Protein AF-A0A533R9Y0-F1 (afdb_monomer)

Solvent-accessible surface area (backbone atoms only — not comparable to full-atom values): 14337 Å² total; per-residue (Å²): 141,65,70,66,60,55,52,52,54,49,50,51,48,52,52,52,51,54,53,46,50,54,54,52,51,51,51,52,52,51,50,54,48,50,52,51,53,50,50,50,49,49,52,52,50,52,48,50,55,49,51,53,51,50,54,50,50,50,55,50,51,50,51,50,50,51,52,50,50,54,50,51,50,50,52,53,50,53,52,48,52,52,51,50,53,49,27,53,50,16,51,51,29,41,50,49,25,54,59,63,40,48,52,34,47,55,38,17,50,53,54,45,74,45,66,54,78,59,48,26,51,48,17,47,77,27,70,73,58,16,58,74,50,52,75,73,50,76,76,60,60,69,64,63,37,53,60,42,33,60,72,14,54,90,50,51,56,72,65,38,51,46,28,50,49,39,48,49,50,53,26,49,50,21,48,51,52,52,50,41,30,50,73,21,72,53,64,89,86,76,65,56,69,62,53,52,51,46,43,32,68,69,36,59,92,46,38,64,61,46,70,75,56,41,77,56,50,49,56,78,45,46,64,58,37,51,52,51,30,52,52,43,52,52,47,58,58,52,67,61,56,53,57,59,55,51,50,53,49,50,52,48,54,55,51,54,54,49,56,52,51,55,51,52,52,56,64,72,78,107

Structure (mmCIF, N/CA/C/O backbone):
data_AF-A0A533R9Y0-F1
#
_entry.id   AF-A0A533R9Y0-F1
#
loop_
_atom_site.group_PDB
_atom_site.id
_atom_site.type_symbol
_atom_site.label_atom_id
_atom_site.label_alt_id
_atom_site.label_comp_id
_atom_site.label_asym_id
_atom_site.label_entity_id
_atom_site.label_seq_id
_atom_site.pdbx_PDB_ins_code
_atom_site.Cartn_x
_atom_site.Cartn_y
_atom_site.Cartn_z
_atom_site.occupancy
_atom_site.B_iso_or_equiv
_atom_site.auth_seq_id
_atom_site.auth_comp_id
_atom_site.auth_asym_id
_atom_site.auth_atom_id
_atom_site.pdbx_PDB_model_num
ATOM 1 N N . MET A 1 1 ? 60.965 -19.606 -116.028 1.00 51.62 1 MET A N 1
ATOM 2 C CA . MET A 1 1 ? 61.459 -18.850 -114.855 1.00 51.62 1 MET A CA 1
ATOM 3 C C . MET A 1 1 ? 60.270 -18.450 -113.976 1.00 51.62 1 MET A C 1
ATOM 5 O O . MET A 1 1 ? 59.949 -17.277 -113.908 1.00 51.62 1 MET A O 1
ATOM 9 N N . GLU A 1 2 ? 59.584 -19.405 -113.334 1.00 52.22 2 GLU A N 1
ATOM 10 C CA . GLU A 1 2 ? 58.344 -19.110 -112.573 1.00 52.22 2 GLU A CA 1
ATOM 11 C C . GLU A 1 2 ? 58.441 -19.411 -111.065 1.00 52.22 2 GLU A C 1
ATOM 13 O O . GLU A 1 2 ? 57.645 -18.913 -110.279 1.00 52.22 2 GLU A O 1
ATOM 18 N N . TRP A 1 3 ? 59.472 -20.140 -110.619 1.00 55.03 3 TRP A N 1
ATOM 19 C CA . TRP A 1 3 ? 59.636 -20.509 -109.205 1.00 55.03 3 TRP A CA 1
ATOM 20 C C . TRP A 1 3 ? 60.236 -19.398 -1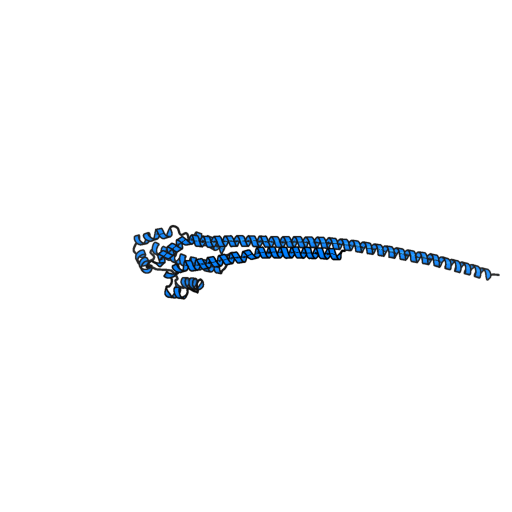08.316 1.00 55.03 3 TRP A C 1
ATOM 22 O O . TRP A 1 3 ? 60.079 -19.420 -107.100 1.00 55.03 3 TRP A O 1
ATOM 32 N N . ILE A 1 4 ? 60.893 -18.393 -108.910 1.00 56.66 4 ILE A N 1
ATOM 33 C CA . ILE A 1 4 ? 61.473 -17.250 -108.175 1.00 56.66 4 ILE A CA 1
ATOM 34 C C . ILE A 1 4 ? 60.377 -16.249 -107.768 1.00 56.66 4 ILE A C 1
ATOM 36 O O . ILE A 1 4 ? 60.462 -15.640 -106.703 1.00 56.66 4 ILE A O 1
ATOM 40 N N . ALA A 1 5 ? 59.311 -16.129 -108.569 1.00 58.31 5 ALA A N 1
ATOM 41 C CA . ALA A 1 5 ? 58.168 -15.273 -108.257 1.00 58.31 5 ALA A CA 1
ATOM 42 C C . ALA A 1 5 ? 57.309 -15.841 -107.111 1.00 58.31 5 ALA A C 1
ATOM 44 O O . ALA A 1 5 ? 56.798 -15.082 -106.291 1.00 58.31 5 ALA A O 1
ATOM 45 N N . SER A 1 6 ? 57.177 -17.167 -106.985 1.00 59.62 6 SER A N 1
ATOM 46 C CA . SER A 1 6 ? 56.418 -17.770 -105.878 1.00 59.62 6 SER A CA 1
ATOM 47 C C . SER A 1 6 ? 57.161 -17.683 -104.539 1.00 59.62 6 SER A C 1
ATOM 49 O O . SER A 1 6 ? 56.533 -17.426 -103.511 1.00 59.62 6 SER A O 1
ATOM 51 N N . LEU A 1 7 ? 58.494 -17.803 -104.541 1.00 61.88 7 LEU A N 1
ATOM 52 C CA . LEU A 1 7 ? 59.335 -17.627 -103.349 1.00 61.88 7 LEU A CA 1
ATOM 53 C C . LEU A 1 7 ? 59.344 -16.178 -102.839 1.00 61.88 7 LEU A C 1
ATOM 55 O O . LEU A 1 7 ? 59.243 -15.963 -101.630 1.00 61.88 7 LEU A O 1
ATOM 59 N N . SER A 1 8 ? 59.394 -15.183 -103.730 1.00 65.56 8 SER A N 1
ATOM 60 C CA . SER A 1 8 ? 59.337 -13.771 -103.325 1.00 65.56 8 SER A CA 1
ATOM 61 C C . SER A 1 8 ? 57.956 -13.377 -102.791 1.00 65.56 8 SER A C 1
ATOM 63 O O . SER A 1 8 ? 57.870 -12.705 -101.764 1.00 65.56 8 SER A O 1
ATOM 65 N N . THR A 1 9 ? 56.876 -13.857 -103.418 1.00 70.94 9 THR A N 1
ATOM 66 C CA . THR A 1 9 ? 55.498 -13.546 -102.997 1.00 70.94 9 THR A CA 1
ATOM 67 C C . THR A 1 9 ? 55.136 -14.233 -101.676 1.00 70.94 9 THR A C 1
ATOM 69 O O . THR A 1 9 ? 54.512 -13.617 -100.814 1.00 70.94 9 THR A O 1
ATOM 72 N N . THR A 1 10 ? 55.597 -15.471 -101.461 1.00 76.81 10 THR A N 1
ATOM 73 C CA . THR A 1 10 ? 55.385 -16.212 -100.201 1.00 76.81 10 THR A CA 1
ATOM 74 C C . THR A 1 10 ? 56.228 -15.640 -99.057 1.00 76.81 10 THR A C 1
ATOM 76 O O . THR A 1 10 ? 55.738 -15.527 -97.934 1.00 76.81 10 THR A O 1
ATOM 79 N N . GLY A 1 11 ? 57.467 -15.210 -99.332 1.00 77.50 11 GLY A N 1
ATOM 80 C CA . GLY A 1 11 ? 58.324 -14.535 -98.352 1.00 77.50 11 GLY A CA 1
ATOM 81 C C . GLY A 1 11 ? 57.775 -13.172 -97.919 1.00 77.50 11 GLY A C 1
ATOM 82 O O . GLY A 1 11 ? 57.740 -12.880 -96.724 1.00 77.50 11 GLY A O 1
ATOM 83 N N . LEU A 1 12 ? 57.263 -12.374 -98.866 1.00 78.31 12 LEU A N 1
ATOM 84 C CA . LEU A 1 12 ? 56.575 -11.108 -98.576 1.00 78.31 12 LEU A CA 1
ATOM 85 C C . LEU A 1 12 ? 55.301 -11.322 -97.757 1.00 78.31 12 LEU A C 1
ATOM 87 O O . LEU A 1 12 ? 55.069 -10.585 -96.801 1.00 78.31 12 LEU A O 1
ATOM 91 N N . PHE A 1 13 ? 54.507 -12.348 -98.072 1.00 80.62 13 PHE A N 1
ATOM 92 C CA . PHE A 1 13 ? 53.318 -12.692 -97.289 1.00 80.62 13 PHE A CA 1
ATOM 93 C C . PHE A 1 13 ? 53.665 -13.160 -95.875 1.00 80.62 13 PHE A C 1
ATOM 95 O O . PHE A 1 13 ? 53.025 -12.730 -94.919 1.00 80.62 13 PHE A O 1
ATOM 102 N N . ALA A 1 14 ? 54.689 -14.001 -95.715 1.00 82.44 14 ALA A N 1
ATOM 103 C CA . ALA A 1 14 ? 55.145 -14.455 -94.404 1.00 82.44 14 ALA A CA 1
ATOM 104 C C . ALA A 1 14 ? 55.685 -13.292 -93.559 1.00 82.44 14 ALA A C 1
ATOM 106 O O . ALA A 1 14 ? 55.374 -13.200 -92.372 1.00 82.44 14 ALA A O 1
ATOM 107 N N . PHE A 1 15 ? 56.427 -12.366 -94.172 1.00 80.94 15 PHE A N 1
ATOM 108 C CA . PHE A 1 15 ? 56.913 -11.153 -93.515 1.00 80.94 15 PHE A CA 1
ATOM 109 C C . PHE A 1 15 ? 55.767 -10.198 -93.142 1.00 80.94 15 PHE A C 1
ATOM 111 O O . PHE A 1 15 ? 55.723 -9.691 -92.021 1.00 80.94 15 PHE A O 1
ATOM 118 N N . ALA A 1 16 ? 54.785 -10.015 -94.030 1.00 82.75 16 ALA A N 1
ATOM 119 C CA . ALA A 1 16 ? 53.584 -9.228 -93.757 1.00 82.75 16 ALA A CA 1
ATOM 120 C C . ALA A 1 16 ? 52.732 -9.842 -92.633 1.00 82.75 16 ALA A C 1
ATOM 122 O O . ALA A 1 16 ? 52.297 -9.126 -91.733 1.00 82.75 16 ALA A O 1
ATOM 123 N N . LEU A 1 17 ? 52.543 -11.165 -92.626 1.00 83.69 17 LEU A N 1
ATOM 124 C CA . LEU A 1 17 ? 51.849 -11.893 -91.557 1.00 83.69 17 LEU A CA 1
ATOM 125 C C . LEU A 1 17 ? 52.615 -11.834 -90.231 1.00 83.69 17 LEU A C 1
ATOM 127 O O . LEU A 1 17 ? 51.999 -11.725 -89.171 1.00 83.69 17 LEU A O 1
ATOM 131 N N . TRP A 1 18 ? 53.946 -11.865 -90.271 1.00 84.38 18 TRP A N 1
ATOM 132 C CA . TRP A 1 18 ? 54.789 -11.719 -89.086 1.00 84.38 18 TRP A CA 1
ATOM 133 C C . TRP A 1 18 ? 54.675 -10.315 -88.471 1.00 84.38 18 TRP A C 1
ATOM 135 O O . TRP A 1 18 ? 54.486 -10.196 -87.258 1.00 84.38 18 TRP A O 1
ATOM 145 N N . LEU A 1 19 ? 54.670 -9.262 -89.296 1.00 81.69 19 LEU A N 1
ATOM 146 C CA . LEU A 1 19 ? 54.407 -7.888 -88.849 1.00 81.69 19 LEU A CA 1
ATOM 147 C C . LEU A 1 19 ? 52.971 -7.716 -88.324 1.00 81.69 19 LEU A C 1
ATOM 149 O O . LEU A 1 19 ? 52.764 -7.148 -87.248 1.00 81.69 19 LEU A O 1
ATOM 153 N N . LEU A 1 20 ? 51.974 -8.265 -89.026 1.00 81.75 20 LEU A N 1
ATOM 154 C CA . LEU A 1 20 ? 50.570 -8.244 -88.601 1.00 81.75 20 LEU A CA 1
ATOM 155 C C . LEU A 1 20 ? 50.356 -8.976 -87.273 1.00 81.75 20 LEU A C 1
ATOM 157 O O . LEU A 1 20 ? 49.577 -8.508 -86.445 1.00 81.75 20 LEU A O 1
ATOM 161 N N . ARG A 1 21 ? 51.078 -10.075 -87.015 1.00 81.31 21 ARG A N 1
ATOM 162 C CA . ARG A 1 21 ? 51.010 -10.803 -85.738 1.00 81.31 21 ARG A CA 1
ATOM 163 C C . ARG A 1 21 ? 51.380 -9.908 -84.557 1.00 81.31 21 ARG A C 1
ATOM 165 O O . ARG A 1 21 ? 50.722 -9.986 -83.521 1.00 81.31 21 ARG A O 1
ATOM 172 N N . GLY A 1 22 ? 52.394 -9.055 -84.708 1.00 80.88 22 GLY A N 1
ATOM 173 C CA . GLY A 1 22 ? 52.777 -8.083 -83.681 1.00 80.88 22 GLY A CA 1
ATOM 174 C C . GLY A 1 22 ? 51.676 -7.052 -83.425 1.00 80.88 22 GLY A C 1
ATOM 175 O O . GLY A 1 22 ? 51.297 -6.819 -82.276 1.00 80.88 22 GLY A O 1
ATOM 176 N N . VAL A 1 23 ? 51.107 -6.492 -84.494 1.00 79.94 23 VAL A N 1
ATOM 177 C CA . VAL A 1 23 ? 50.060 -5.457 -84.416 1.00 79.94 23 VAL A CA 1
ATOM 178 C C . VAL A 1 23 ? 48.759 -6.006 -83.826 1.00 79.94 23 VAL A C 1
ATOM 180 O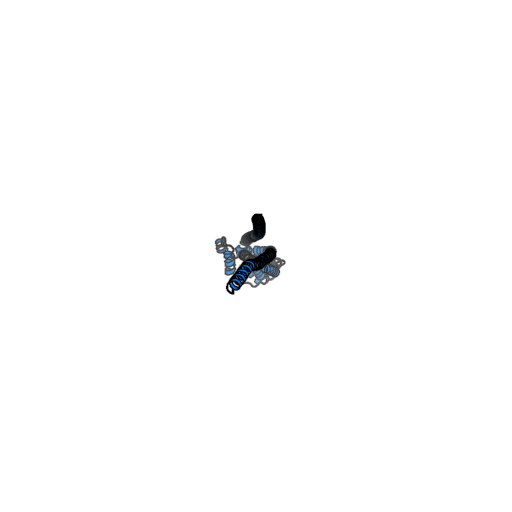 O . VAL A 1 23 ? 48.195 -5.403 -82.911 1.00 79.94 23 VAL A O 1
ATOM 183 N N . ILE A 1 24 ? 48.305 -7.171 -84.297 1.00 81.75 24 ILE A N 1
ATOM 184 C CA . ILE A 1 24 ? 47.074 -7.824 -83.830 1.00 81.75 24 ILE A CA 1
ATOM 185 C C . ILE A 1 24 ? 47.222 -8.245 -82.366 1.00 81.75 24 ILE A C 1
ATOM 187 O O . ILE A 1 24 ? 46.340 -7.951 -81.562 1.00 81.75 24 ILE A O 1
ATOM 191 N N . LYS A 1 25 ? 48.350 -8.864 -81.986 1.00 84.44 25 LYS A N 1
ATOM 192 C CA . LYS A 1 25 ? 48.603 -9.266 -80.594 1.00 84.44 25 LYS A CA 1
ATOM 193 C C . LYS A 1 25 ? 48.613 -8.056 -79.661 1.00 84.44 25 LYS A C 1
ATOM 195 O O . LYS A 1 25 ? 48.008 -8.110 -78.597 1.00 84.44 25 LYS A O 1
ATOM 200 N N . THR A 1 26 ? 49.252 -6.963 -80.069 1.00 83.88 26 THR A N 1
ATOM 201 C CA . THR A 1 26 ? 49.333 -5.744 -79.252 1.00 83.88 26 THR A CA 1
ATOM 202 C C . THR A 1 26 ? 47.963 -5.093 -79.087 1.00 83.88 26 THR A C 1
ATOM 204 O O . THR A 1 26 ? 47.595 -4.729 -77.975 1.00 83.88 26 THR A O 1
ATOM 207 N N . ARG A 1 27 ? 47.159 -5.003 -80.156 1.00 86.12 27 ARG A N 1
ATOM 208 C CA . ARG A 1 27 ? 45.795 -4.463 -80.057 1.00 86.12 27 ARG A CA 1
ATOM 209 C C . ARG A 1 27 ? 44.865 -5.343 -79.229 1.00 86.12 27 ARG A C 1
ATOM 211 O O . ARG A 1 27 ? 44.124 -4.797 -78.424 1.00 86.12 27 ARG A O 1
ATOM 218 N N . LEU A 1 28 ? 44.921 -6.667 -79.386 1.00 87.94 28 LEU A N 1
ATOM 219 C CA . LEU A 1 28 ? 44.078 -7.587 -78.618 1.00 87.94 28 LEU A CA 1
ATOM 220 C C . LEU A 1 28 ? 44.435 -7.556 -77.123 1.00 87.94 28 LEU A C 1
ATOM 222 O O . LEU A 1 28 ? 43.545 -7.462 -76.287 1.00 87.94 28 LEU A O 1
ATOM 226 N N . ILE A 1 29 ? 45.731 -7.561 -76.786 1.00 87.44 29 ILE A N 1
ATOM 227 C CA . ILE A 1 29 ? 46.199 -7.452 -75.395 1.00 87.44 29 ILE A CA 1
ATOM 228 C C . ILE A 1 29 ? 45.793 -6.108 -74.792 1.00 87.44 29 ILE A C 1
ATOM 230 O O . ILE A 1 29 ? 45.302 -6.078 -73.670 1.00 87.44 29 ILE A O 1
ATOM 234 N N . ASN A 1 30 ? 45.969 -5.006 -75.525 1.00 88.06 30 ASN A N 1
ATOM 235 C CA . ASN A 1 30 ? 45.605 -3.682 -75.025 1.00 88.06 30 ASN A CA 1
ATOM 236 C C . ASN A 1 30 ? 44.085 -3.514 -74.883 1.00 88.06 30 ASN A C 1
ATOM 238 O O . ASN A 1 30 ? 43.650 -2.878 -73.930 1.00 88.06 30 ASN A O 1
ATOM 242 N N . ALA A 1 31 ? 43.284 -4.101 -75.778 1.00 87.12 31 ALA A N 1
ATOM 243 C CA . ALA A 1 31 ? 41.825 -4.093 -75.672 1.00 87.12 31 ALA A CA 1
ATOM 244 C C . ALA A 1 31 ? 41.349 -4.863 -74.431 1.00 87.12 31 ALA A C 1
ATOM 246 O O . ALA A 1 31 ? 40.628 -4.308 -73.610 1.00 87.12 31 ALA A O 1
ATOM 247 N N . VAL A 1 32 ? 41.835 -6.094 -74.241 1.00 90.31 32 VAL A N 1
ATOM 248 C CA . VAL A 1 32 ? 41.511 -6.924 -73.069 1.00 90.31 32 VAL A CA 1
ATOM 249 C C . VAL A 1 32 ? 41.999 -6.272 -71.773 1.00 90.31 32 VAL A C 1
ATOM 251 O O . VAL A 1 32 ? 41.288 -6.257 -70.775 1.00 90.31 32 VAL A O 1
ATOM 254 N N . ARG A 1 33 ? 43.202 -5.686 -71.778 1.00 89.81 33 ARG A N 1
ATOM 255 C CA . ARG A 1 33 ? 43.734 -4.954 -70.624 1.00 89.81 33 ARG A CA 1
ATOM 256 C C . ARG A 1 33 ? 42.858 -3.759 -70.260 1.00 89.81 33 ARG A C 1
ATOM 258 O O . ARG A 1 33 ? 42.616 -3.551 -69.080 1.00 89.81 33 ARG A O 1
ATOM 265 N N . HIS A 1 34 ? 42.381 -3.008 -71.249 1.00 91.19 34 HIS A N 1
ATOM 266 C CA . HIS A 1 34 ? 41.498 -1.872 -71.012 1.00 91.19 34 HIS A CA 1
ATOM 267 C C . HIS A 1 34 ? 40.139 -2.305 -70.447 1.00 91.19 34 HIS A C 1
ATOM 269 O O . HIS A 1 34 ? 39.646 -1.665 -69.524 1.00 91.19 34 HIS A O 1
ATOM 275 N N . GLU A 1 35 ? 39.561 -3.403 -70.946 1.00 89.12 35 GLU A N 1
ATOM 276 C CA . GLU A 1 35 ? 38.333 -3.979 -70.376 1.00 89.12 35 GLU A CA 1
ATOM 277 C C . GLU A 1 35 ? 38.541 -4.419 -68.923 1.00 89.12 35 GLU A C 1
ATOM 279 O O . GLU A 1 35 ? 37.778 -4.004 -68.058 1.00 89.12 35 GLU A O 1
ATOM 284 N N . TYR A 1 36 ? 39.625 -5.138 -68.612 1.00 92.81 36 TYR A N 1
ATOM 285 C CA . TYR A 1 36 ? 39.928 -5.512 -67.226 1.00 92.81 36 TYR A CA 1
ATOM 286 C C . TYR A 1 36 ? 40.218 -4.309 -66.322 1.00 92.81 36 TYR A C 1
ATOM 288 O O . TYR A 1 36 ? 39.793 -4.299 -65.171 1.00 92.81 36 TYR A O 1
ATOM 296 N N . GLU A 1 37 ? 40.944 -3.296 -66.802 1.00 93.44 37 GLU A N 1
ATOM 297 C CA . GLU A 1 37 ? 41.190 -2.065 -66.040 1.00 93.44 37 GLU A CA 1
ATOM 298 C C . GLU A 1 37 ? 39.871 -1.345 -65.738 1.00 93.44 37 GLU A C 1
ATOM 300 O O . GLU A 1 37 ? 39.649 -0.935 -64.597 1.00 93.44 37 GLU A O 1
ATOM 305 N N . LYS A 1 38 ? 38.966 -1.282 -66.721 1.00 93.25 38 LYS A N 1
ATOM 306 C CA . LYS A 1 38 ? 37.624 -0.719 -66.566 1.00 93.25 38 LYS A CA 1
ATOM 307 C C . LYS A 1 38 ? 36.773 -1.526 -65.586 1.00 93.25 38 LYS A C 1
ATOM 309 O O . LYS A 1 38 ? 36.146 -0.927 -64.718 1.00 93.25 38 LYS A O 1
ATOM 314 N N . ASP A 1 39 ? 36.780 -2.852 -65.671 1.00 93.06 39 ASP A N 1
ATOM 315 C CA . ASP A 1 39 ? 36.029 -3.722 -64.761 1.00 93.06 39 ASP A CA 1
ATOM 316 C C . ASP A 1 39 ? 36.571 -3.637 -63.328 1.00 93.06 39 ASP A C 1
ATOM 318 O O . ASP A 1 39 ? 35.800 -3.589 -62.371 1.00 93.06 39 ASP A O 1
ATOM 322 N N . ILE A 1 40 ? 37.894 -3.554 -63.151 1.00 94.25 40 ILE A N 1
ATOM 323 C CA . ILE A 1 40 ? 38.524 -3.361 -61.836 1.00 94.25 40 ILE A CA 1
ATOM 324 C C . ILE A 1 40 ? 38.147 -1.999 -61.256 1.00 94.25 40 ILE A C 1
ATOM 326 O O . ILE A 1 40 ? 37.873 -1.898 -60.059 1.00 94.25 40 ILE A O 1
ATOM 330 N N . GLU A 1 41 ? 38.155 -0.946 -62.069 1.00 93.12 41 GLU A N 1
ATOM 331 C CA . GLU A 1 41 ? 37.740 0.384 -61.632 1.00 93.12 41 GLU A CA 1
ATOM 332 C C . GLU A 1 41 ? 36.255 0.395 -61.256 1.00 93.12 41 GLU A C 1
ATOM 334 O O . GLU A 1 41 ? 35.903 0.855 -60.169 1.00 93.12 41 GLU A O 1
ATOM 339 N N . GLN A 1 42 ? 35.398 -0.215 -62.077 1.00 94.38 42 GLN A N 1
ATOM 340 C CA . GLN A 1 42 ? 33.977 -0.377 -61.781 1.00 94.38 42 GLN A CA 1
ATOM 341 C C . GLN A 1 42 ? 33.761 -1.148 -60.477 1.00 94.38 42 GLN A C 1
ATOM 343 O O . GLN A 1 42 ? 33.116 -0.621 -59.576 1.00 94.38 42 GLN A O 1
ATOM 348 N N . LEU A 1 43 ? 34.376 -2.319 -60.304 1.00 93.38 43 LEU A N 1
ATOM 349 C CA . LEU A 1 43 ? 34.271 -3.103 -59.071 1.00 93.38 43 LEU A CA 1
ATOM 350 C C . LEU A 1 43 ? 34.759 -2.323 -57.848 1.00 93.38 43 LEU A C 1
AT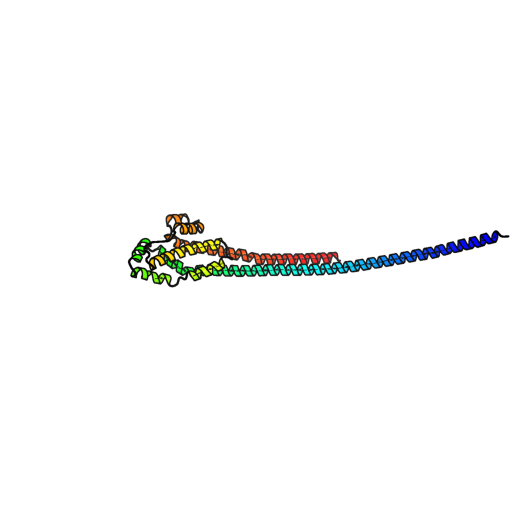OM 352 O O . LEU A 1 43 ? 34.090 -2.338 -56.818 1.00 93.38 43 LEU A O 1
ATOM 356 N N . LYS A 1 44 ? 35.877 -1.594 -57.949 1.00 93.56 44 LYS A N 1
ATOM 357 C CA . LYS A 1 44 ? 36.377 -0.742 -56.856 1.00 93.56 44 LYS A CA 1
ATOM 358 C C . LYS A 1 44 ? 35.395 0.368 -56.501 1.00 93.56 44 LYS A C 1
ATOM 360 O O . LYS A 1 44 ? 35.196 0.640 -55.320 1.00 93.56 44 LYS A O 1
ATOM 365 N N . THR A 1 45 ? 34.797 1.017 -57.499 1.00 94.12 45 THR A N 1
ATOM 366 C CA . THR A 1 45 ? 33.801 2.070 -57.254 1.00 94.12 45 THR A CA 1
ATOM 367 C C . THR A 1 45 ? 32.525 1.500 -56.647 1.00 94.12 45 THR A C 1
ATOM 369 O O . THR A 1 45 ? 32.058 2.033 -55.647 1.00 94.12 45 THR A O 1
ATOM 372 N N . THR A 1 46 ? 32.005 0.380 -57.156 1.00 92.88 46 THR A N 1
ATOM 373 C CA . THR A 1 46 ? 30.834 -0.299 -56.585 1.00 92.88 46 THR A CA 1
ATOM 374 C C . THR A 1 46 ? 31.089 -0.759 -55.157 1.00 92.88 46 THR A C 1
ATOM 376 O O . THR A 1 46 ? 30.230 -0.553 -54.304 1.00 92.88 46 THR A O 1
ATOM 379 N N . LEU A 1 47 ? 32.271 -1.316 -54.876 1.00 94.12 47 LEU A N 1
ATOM 380 C CA . LEU A 1 47 ? 32.647 -1.733 -53.529 1.00 94.12 47 LEU A CA 1
ATOM 381 C C . LEU A 1 47 ? 32.663 -0.532 -52.576 1.00 94.12 47 LEU A C 1
ATOM 383 O O . LEU A 1 47 ? 31.973 -0.569 -51.563 1.00 94.12 47 LEU A O 1
ATOM 387 N N . ARG A 1 48 ? 33.334 0.568 -52.945 1.00 93.31 48 ARG A N 1
ATOM 388 C CA . ARG A 1 48 ? 33.361 1.804 -52.141 1.00 93.31 48 ARG A CA 1
ATOM 389 C C . ARG A 1 48 ? 31.971 2.385 -51.902 1.00 93.31 48 ARG A C 1
ATOM 391 O O . ARG A 1 48 ? 31.642 2.715 -50.771 1.00 93.31 48 ARG A O 1
ATOM 398 N N . MET A 1 49 ? 31.137 2.459 -52.941 1.00 92.94 49 MET A N 1
ATOM 399 C CA . MET A 1 49 ? 29.755 2.921 -52.788 1.00 92.94 49 MET A CA 1
ATOM 400 C C . MET A 1 49 ? 28.967 2.012 -51.842 1.00 92.94 49 MET A C 1
ATOM 402 O O . MET A 1 49 ? 28.227 2.505 -50.998 1.00 92.94 49 MET A O 1
ATOM 406 N N . SER A 1 50 ? 29.128 0.690 -51.955 1.00 90.69 50 SER A N 1
ATOM 407 C CA . SER A 1 50 ? 28.453 -0.247 -51.057 1.00 90.69 50 SER A CA 1
ATOM 408 C C . SER A 1 50 ? 28.945 -0.111 -49.614 1.00 90.69 50 SER A C 1
ATOM 410 O O . SER A 1 50 ? 28.121 -0.088 -48.708 1.00 90.69 50 SER A O 1
ATOM 412 N N . GLU A 1 51 ? 30.251 0.068 -49.392 1.00 91.81 51 GLU A N 1
ATOM 413 C CA . GLU A 1 51 ? 30.832 0.307 -48.066 1.00 91.81 51 GLU A CA 1
ATOM 414 C C . GLU A 1 51 ? 30.303 1.603 -47.440 1.00 91.81 51 GLU A C 1
ATOM 416 O O . GLU A 1 51 ? 29.927 1.605 -46.270 1.00 91.81 51 GLU A O 1
ATOM 421 N N . GLU A 1 52 ? 30.218 2.694 -48.203 1.00 92.06 52 GLU A N 1
ATOM 422 C CA . GLU A 1 52 ? 29.661 3.966 -47.724 1.00 92.06 52 GLU A CA 1
ATOM 423 C C . GLU A 1 52 ? 28.169 3.849 -47.381 1.00 92.06 52 GLU A C 1
ATOM 425 O O . GLU A 1 52 ? 27.725 4.349 -46.342 1.00 92.06 52 GLU A O 1
ATOM 430 N N . VAL A 1 53 ? 27.393 3.137 -48.203 1.00 93.25 53 VAL A N 1
ATOM 431 C CA . VAL A 1 53 ? 25.974 2.862 -47.931 1.00 93.25 53 VAL A CA 1
ATOM 432 C C . VAL A 1 53 ? 25.813 1.997 -46.679 1.00 93.25 53 VAL A C 1
ATOM 434 O O . VAL A 1 53 ? 25.011 2.330 -45.813 1.00 93.25 53 VAL A O 1
ATOM 437 N N . PHE A 1 54 ? 26.607 0.938 -46.516 1.00 90.62 54 PHE A N 1
ATOM 438 C CA . PHE A 1 54 ? 26.553 0.112 -45.307 1.00 90.62 54 PHE A CA 1
ATOM 439 C C . PHE A 1 54 ? 26.988 0.885 -44.058 1.00 90.62 54 PHE A C 1
ATOM 441 O O . PHE A 1 54 ? 26.338 0.772 -43.022 1.00 90.62 54 PHE A O 1
ATOM 448 N N . LYS A 1 55 ? 28.038 1.716 -44.138 1.00 92.25 55 LYS A N 1
ATOM 449 C CA . LYS A 1 55 ? 28.467 2.570 -43.017 1.00 92.25 55 LYS A CA 1
ATOM 450 C C . LYS A 1 55 ? 27.390 3.580 -42.618 1.00 92.25 55 LYS A C 1
ATOM 452 O O . LYS A 1 55 ? 27.223 3.859 -41.433 1.00 92.25 55 LYS A O 1
ATOM 457 N N . THR A 1 56 ? 26.681 4.158 -43.586 1.00 92.69 56 THR A N 1
ATOM 458 C CA . THR A 1 56 ? 25.604 5.118 -43.300 1.00 92.69 56 THR A CA 1
ATOM 459 C C . THR A 1 56 ? 24.366 4.437 -42.726 1.00 92.69 56 THR A C 1
ATOM 461 O O . THR A 1 56 ? 23.837 4.938 -41.735 1.00 92.69 56 THR A O 1
ATOM 464 N N . ASP A 1 57 ? 23.969 3.277 -43.258 1.00 89.31 57 ASP A N 1
ATOM 465 C CA . ASP A 1 57 ? 22.875 2.474 -42.697 1.00 89.31 57 ASP A CA 1
ATOM 466 C C . ASP A 1 57 ? 23.199 2.025 -41.264 1.00 89.31 57 ASP A C 1
ATOM 468 O O . ASP A 1 57 ? 22.383 2.233 -40.372 1.00 89.31 57 ASP A O 1
ATOM 472 N N . LEU A 1 58 ? 24.415 1.530 -40.989 1.00 89.75 58 LEU A N 1
ATOM 473 C CA . LEU A 1 58 ? 24.831 1.160 -39.626 1.00 89.75 58 LEU A CA 1
ATOM 474 C C . LEU A 1 58 ? 24.715 2.335 -38.649 1.00 89.75 58 LEU A C 1
ATOM 476 O O . LEU A 1 58 ? 24.075 2.194 -37.609 1.00 89.75 58 LEU A O 1
ATOM 480 N N . LYS A 1 59 ? 25.219 3.518 -39.023 1.00 89.50 59 LYS A N 1
ATOM 481 C CA . LYS A 1 59 ? 25.096 4.734 -38.199 1.00 89.50 59 LYS A CA 1
ATOM 482 C C . LYS A 1 59 ? 23.645 5.152 -37.972 1.00 89.50 59 LYS A C 1
ATOM 484 O O . LYS A 1 59 ? 23.310 5.693 -36.919 1.00 89.50 59 LYS A O 1
ATOM 489 N N . GLU A 1 60 ? 22.772 4.963 -38.957 1.00 90.38 60 GLU A N 1
ATOM 490 C CA . GLU A 1 60 ? 21.348 5.252 -38.798 1.00 90.38 60 GLU A CA 1
ATOM 491 C C . GLU A 1 60 ? 20.671 4.239 -37.866 1.00 90.38 60 GLU A C 1
ATOM 493 O O . GLU A 1 60 ? 19.913 4.636 -36.977 1.00 90.38 60 GLU A O 1
ATOM 498 N N . LYS A 1 61 ? 20.982 2.946 -38.009 1.00 88.31 61 LYS A N 1
ATOM 499 C CA . LYS A 1 61 ? 20.486 1.885 -37.121 1.00 88.31 61 LYS A CA 1
ATOM 500 C C . LYS A 1 61 ? 20.964 2.072 -35.686 1.00 88.31 61 LYS A C 1
ATOM 502 O O . LYS A 1 61 ? 20.153 1.931 -34.775 1.00 88.31 61 LYS A O 1
ATOM 507 N N . GLU A 1 62 ? 22.222 2.444 -35.472 1.00 81.88 62 GLU A N 1
ATOM 508 C CA . GLU A 1 62 ? 22.768 2.780 -34.151 1.00 81.88 62 GLU A CA 1
ATOM 509 C C . GLU A 1 62 ? 21.990 3.920 -33.497 1.00 81.88 62 GLU A C 1
ATOM 511 O O . GLU A 1 62 ? 21.493 3.760 -32.383 1.00 81.88 62 GLU A O 1
ATOM 516 N N . LYS A 1 63 ? 21.763 5.022 -34.222 1.00 88.12 63 LYS A N 1
ATOM 517 C CA . LYS A 1 63 ? 20.943 6.141 -33.730 1.00 88.12 63 LYS A CA 1
ATOM 518 C C . LYS A 1 63 ? 19.514 5.719 -33.397 1.00 88.12 63 LYS A C 1
ATOM 520 O O . LYS A 1 63 ? 18.945 6.180 -32.410 1.00 88.12 63 LYS A O 1
ATOM 525 N N . GLN A 1 64 ? 18.910 4.848 -34.208 1.00 84.56 64 GLN A N 1
ATOM 526 C CA . GLN A 1 64 ? 17.574 4.310 -33.928 1.00 84.56 64 GLN A CA 1
ATOM 527 C C . GLN A 1 64 ? 17.572 3.440 -32.663 1.00 84.56 64 GLN A C 1
ATOM 529 O O . GLN A 1 64 ? 16.660 3.563 -31.845 1.00 84.56 64 GLN A O 1
ATOM 534 N N . ILE A 1 65 ? 18.588 2.595 -32.471 1.00 83.19 65 ILE A N 1
ATOM 535 C CA . ILE A 1 65 ? 18.753 1.767 -31.268 1.00 83.19 65 ILE A CA 1
ATOM 536 C C . ILE A 1 65 ? 18.941 2.649 -30.028 1.00 83.19 65 ILE A C 1
ATOM 538 O O . ILE A 1 65 ? 18.298 2.405 -29.006 1.00 83.19 65 ILE A O 1
ATOM 542 N N . GLU A 1 66 ? 19.758 3.696 -30.118 1.00 81.81 66 GLU A N 1
ATOM 543 C CA . GLU A 1 66 ? 19.989 4.655 -29.035 1.00 81.81 66 GLU A CA 1
ATOM 544 C C . GLU A 1 66 ? 18.700 5.412 -28.667 1.00 81.81 66 GLU A C 1
ATOM 546 O O . GLU A 1 66 ? 18.320 5.491 -27.492 1.00 81.81 66 GLU A O 1
ATOM 551 N N . ALA A 1 67 ? 17.954 5.891 -29.667 1.00 83.56 67 ALA A N 1
ATOM 552 C CA . ALA A 1 67 ? 16.662 6.550 -29.470 1.00 83.56 67 ALA A CA 1
ATOM 553 C C . ALA A 1 67 ? 15.617 5.608 -28.843 1.00 83.56 67 ALA A C 1
ATOM 555 O O . ALA A 1 67 ? 14.883 5.999 -27.932 1.00 83.56 67 ALA A O 1
ATOM 556 N N . LEU A 1 68 ? 15.561 4.347 -29.280 1.00 79.81 68 LEU A N 1
ATOM 557 C CA . LEU A 1 68 ? 14.667 3.342 -28.698 1.00 79.81 68 LEU A CA 1
ATOM 558 C C . LEU A 1 68 ? 15.048 3.010 -27.257 1.00 79.81 68 LEU A C 1
ATOM 560 O O . LEU A 1 68 ? 14.172 2.912 -26.399 1.00 79.81 68 LEU A O 1
ATOM 564 N N . ARG A 1 69 ? 16.341 2.857 -26.969 1.00 77.56 69 ARG A N 1
ATOM 565 C CA . ARG A 1 69 ? 16.844 2.535 -25.630 1.00 77.56 69 ARG A CA 1
ATOM 566 C C . ARG A 1 69 ? 16.605 3.677 -24.650 1.00 77.56 69 ARG A C 1
ATOM 568 O O . ARG A 1 69 ? 16.103 3.433 -23.554 1.00 77.56 69 ARG A O 1
ATOM 575 N N . SER A 1 70 ? 16.908 4.910 -25.047 1.00 81.06 70 SER A N 1
ATOM 576 C CA . SER A 1 70 ? 16.639 6.105 -24.239 1.00 81.06 70 SER A CA 1
ATOM 577 C C . SER A 1 70 ? 15.137 6.316 -24.023 1.00 81.06 70 SER A C 1
ATOM 579 O O . SER A 1 70 ? 14.706 6.544 -22.890 1.00 81.06 70 SER A O 1
ATOM 581 N N . GLY A 1 71 ? 14.320 6.134 -25.065 1.00 83.88 71 GLY A N 1
ATOM 582 C CA . GLY A 1 71 ? 12.860 6.179 -24.974 1.00 83.88 71 GLY A CA 1
ATOM 583 C C . GLY A 1 71 ? 12.284 5.103 -24.047 1.00 83.88 71 GLY A C 1
ATOM 584 O O . GLY A 1 71 ? 11.463 5.407 -23.181 1.00 83.88 71 GLY A O 1
ATOM 585 N N . ALA A 1 72 ? 12.748 3.857 -24.167 1.00 79.31 72 ALA A N 1
ATOM 586 C CA . ALA A 1 72 ? 12.327 2.748 -23.312 1.00 79.31 72 ALA A CA 1
ATOM 587 C C . ALA A 1 72 ? 12.725 2.970 -21.847 1.00 79.31 72 ALA A C 1
ATOM 589 O O . ALA A 1 72 ? 11.901 2.777 -20.951 1.00 79.31 72 ALA A O 1
ATOM 590 N N . LEU A 1 73 ? 13.957 3.423 -21.594 1.00 80.81 73 LEU A N 1
ATOM 591 C CA . LEU A 1 73 ? 14.433 3.759 -20.254 1.00 80.81 73 LEU A CA 1
ATOM 592 C C . LEU A 1 73 ? 13.590 4.880 -19.635 1.00 80.81 73 LEU A C 1
ATOM 594 O O . LEU A 1 73 ? 13.124 4.744 -18.503 1.00 80.81 73 LEU A O 1
ATOM 598 N N . SER A 1 74 ? 13.333 5.947 -20.394 1.00 78.25 74 SER A N 1
ATOM 599 C CA . SER A 1 74 ? 12.483 7.059 -19.963 1.00 78.25 74 SER A CA 1
ATOM 600 C C . SER A 1 74 ? 11.067 6.585 -19.620 1.00 78.25 74 SER A C 1
ATOM 602 O O . SER A 1 74 ? 10.572 6.862 -18.528 1.00 78.25 74 SER A O 1
ATOM 604 N N . ALA A 1 75 ? 10.448 5.770 -20.480 1.00 81.69 75 ALA A N 1
ATOM 605 C CA . ALA A 1 75 ? 9.122 5.207 -20.233 1.00 81.69 75 ALA A CA 1
ATOM 606 C C . ALA A 1 75 ? 9.080 4.323 -18.972 1.00 81.69 75 ALA A C 1
ATOM 608 O O . ALA A 1 75 ? 8.134 4.408 -18.182 1.00 81.69 75 ALA A O 1
ATOM 609 N N . ILE A 1 76 ? 10.112 3.500 -18.744 1.00 80.00 76 ILE A N 1
ATOM 610 C CA . ILE A 1 76 ? 10.248 2.688 -17.526 1.00 80.00 76 ILE A CA 1
ATOM 611 C C . ILE A 1 76 ? 10.349 3.588 -16.290 1.00 80.00 76 ILE A C 1
ATOM 613 O O . ILE A 1 76 ? 9.646 3.335 -15.308 1.00 80.00 76 ILE A O 1
ATOM 617 N N . MET A 1 77 ? 11.166 4.644 -16.337 1.00 78.75 77 MET A N 1
ATOM 618 C CA . MET A 1 77 ? 11.300 5.604 -15.237 1.00 78.75 77 MET A CA 1
ATOM 619 C C . MET A 1 77 ? 9.976 6.314 -14.945 1.00 78.75 77 MET A C 1
ATOM 621 O O . MET A 1 77 ? 9.546 6.349 -13.795 1.00 78.75 77 MET A O 1
ATOM 625 N N . THR A 1 78 ? 9.272 6.813 -15.965 1.00 84.38 78 THR A N 1
ATOM 626 C CA . THR A 1 78 ? 7.964 7.466 -15.792 1.00 84.38 78 THR A CA 1
ATOM 627 C C . THR A 1 78 ? 6.935 6.519 -15.185 1.00 84.38 78 THR A C 1
ATOM 629 O O . THR A 1 78 ? 6.211 6.904 -14.260 1.00 84.38 78 THR A O 1
ATOM 632 N N . ARG A 1 79 ? 6.876 5.266 -15.657 1.00 81.81 79 ARG A N 1
ATOM 633 C CA . ARG A 1 79 ? 5.975 4.254 -15.092 1.00 81.81 79 ARG A CA 1
ATOM 634 C C . ARG A 1 79 ? 6.288 4.005 -13.620 1.00 81.81 79 ARG A C 1
ATOM 636 O O . ARG A 1 79 ? 5.370 3.989 -12.806 1.00 81.81 79 ARG A O 1
ATOM 643 N N . ARG A 1 80 ? 7.566 3.842 -13.271 1.00 80.75 80 ARG A N 1
ATOM 644 C CA . ARG A 1 80 ? 7.995 3.620 -11.882 1.00 80.75 80 ARG A CA 1
ATOM 645 C C . ARG A 1 80 ? 7.703 4.818 -10.989 1.00 80.75 80 ARG A C 1
ATOM 647 O O . ARG A 1 80 ? 7.119 4.625 -9.933 1.00 80.75 80 ARG A O 1
ATOM 654 N N . ASN A 1 81 ? 7.990 6.037 -11.436 1.00 84.38 81 ASN A N 1
ATOM 655 C CA . ASN A 1 81 ? 7.677 7.255 -10.684 1.00 84.38 81 ASN A CA 1
ATOM 656 C C . ASN A 1 81 ? 6.173 7.393 -10.431 1.00 84.38 81 ASN A C 1
ATOM 658 O O . ASN A 1 81 ? 5.757 7.763 -9.338 1.00 84.38 81 ASN A O 1
ATOM 662 N N . THR A 1 82 ? 5.350 7.052 -11.426 1.00 88.38 82 THR A N 1
ATOM 663 C CA . THR A 1 82 ? 3.890 7.069 -11.281 1.00 88.38 82 THR A CA 1
ATOM 664 C C . THR A 1 82 ? 3.426 6.024 -10.268 1.00 88.38 82 THR A C 1
ATOM 666 O O . THR A 1 82 ? 2.591 6.329 -9.421 1.00 88.38 82 THR A O 1
ATOM 669 N N . LEU A 1 83 ? 3.970 4.804 -10.322 1.00 87.75 83 LEU A N 1
ATOM 670 C CA . LEU A 1 83 ? 3.664 3.753 -9.348 1.00 87.75 83 LEU A CA 1
ATOM 671 C C . LEU A 1 83 ? 4.108 4.144 -7.937 1.00 87.75 83 LEU A C 1
ATOM 673 O O . LEU A 1 83 ? 3.318 4.017 -7.008 1.00 87.75 83 LEU A O 1
ATOM 677 N N . TYR A 1 84 ? 5.314 4.690 -7.790 1.00 87.06 84 TYR A N 1
ATOM 678 C CA . TYR A 1 84 ? 5.827 5.176 -6.514 1.00 87.06 84 TYR A CA 1
ATOM 679 C C . TYR A 1 84 ? 4.951 6.296 -5.943 1.00 87.06 84 TYR A C 1
ATOM 681 O O . TYR A 1 84 ? 4.570 6.248 -4.779 1.00 87.06 84 TYR A O 1
ATOM 689 N N . ALA A 1 85 ? 4.531 7.260 -6.769 1.00 90.12 85 ALA A N 1
ATOM 690 C CA . ALA A 1 85 ? 3.605 8.308 -6.343 1.00 90.12 85 ALA A CA 1
ATOM 691 C C . ALA A 1 85 ? 2.251 7.738 -5.880 1.00 90.12 85 ALA A C 1
ATOM 693 O O . ALA A 1 85 ? 1.688 8.201 -4.889 1.00 90.12 85 ALA A O 1
ATOM 694 N N . ARG A 1 86 ? 1.730 6.706 -6.561 1.00 91.94 86 ARG A N 1
ATOM 695 C CA . ARG A 1 86 ? 0.500 6.010 -6.141 1.00 91.94 86 ARG A CA 1
ATOM 696 C C . ARG A 1 86 ? 0.685 5.243 -4.837 1.00 91.94 86 ARG A C 1
ATOM 698 O O . ARG A 1 86 ? -0.216 5.263 -4.007 1.00 91.94 86 ARG A O 1
ATOM 705 N N . GLN A 1 87 ? 1.834 4.608 -4.648 1.00 91.62 87 GLN A N 1
ATOM 706 C CA . GLN A 1 87 ? 2.177 3.913 -3.413 1.00 91.62 87 GLN A CA 1
ATOM 707 C C . GLN A 1 87 ? 2.322 4.880 -2.240 1.00 91.62 87 GLN A C 1
ATOM 709 O O . GLN A 1 87 ? 1.782 4.612 -1.171 1.00 91.62 87 GLN A O 1
ATOM 714 N N . LEU A 1 88 ? 2.975 6.026 -2.442 1.00 91.94 88 LEU A N 1
ATOM 715 C CA . LEU A 1 88 ? 3.083 7.064 -1.421 1.00 91.94 88 LEU A CA 1
ATOM 716 C C . LEU A 1 88 ? 1.697 7.587 -1.021 1.00 91.94 88 LEU A C 1
ATOM 718 O O . LEU A 1 88 ? 1.371 7.605 0.162 1.00 91.94 88 LEU A O 1
ATOM 722 N N . GLN A 1 89 ? 0.842 7.894 -2.002 1.00 94.12 89 GLN A N 1
ATOM 723 C CA . GLN A 1 89 ? -0.541 8.301 -1.740 1.00 94.12 89 GLN A CA 1
ATOM 724 C C . GLN A 1 89 ? -1.334 7.222 -0.989 1.00 94.12 89 GLN A C 1
ATOM 726 O O . GLN A 1 89 ? -2.133 7.538 -0.113 1.00 94.12 89 GLN A O 1
ATOM 731 N N . ALA A 1 90 ? -1.133 5.947 -1.319 1.00 94.56 90 ALA A N 1
ATOM 732 C CA . ALA A 1 90 ? -1.800 4.838 -0.647 1.00 94.56 90 ALA A CA 1
ATOM 733 C C . ALA A 1 90 ? -1.335 4.673 0.807 1.00 94.56 90 ALA A C 1
ATOM 735 O O . ALA A 1 90 ? -2.150 4.406 1.688 1.00 94.56 90 ALA A O 1
ATOM 736 N N . ILE A 1 91 ? -0.043 4.873 1.071 1.00 94.50 91 ILE A N 1
ATOM 737 C CA . ILE A 1 91 ? 0.505 4.912 2.430 1.00 94.50 91 ILE A CA 1
ATOM 738 C C . ILE A 1 91 ? -0.134 6.057 3.224 1.00 94.50 91 ILE A C 1
ATOM 740 O O . ILE A 1 91 ? -0.593 5.836 4.345 1.00 94.50 91 ILE A O 1
ATOM 744 N N . GLU A 1 92 ? -0.210 7.255 2.640 1.00 93.62 92 GLU A N 1
ATOM 745 C CA . GLU A 1 92 ? -0.876 8.408 3.256 1.00 93.62 92 GLU A CA 1
ATOM 746 C C . GLU A 1 92 ? -2.362 8.142 3.513 1.00 93.62 92 GLU A C 1
ATOM 748 O O . GLU A 1 92 ? -2.866 8.475 4.583 1.00 93.62 92 GLU A O 1
ATOM 753 N N . ASP A 1 93 ? -3.059 7.501 2.574 1.00 94.38 93 ASP A N 1
ATOM 754 C CA . ASP A 1 93 ? -4.473 7.153 2.709 1.00 94.38 93 ASP A CA 1
ATOM 755 C C . ASP A 1 93 ? -4.711 6.130 3.832 1.00 94.38 93 ASP A C 1
ATOM 757 O O . ASP A 1 93 ? -5.635 6.308 4.628 1.00 94.38 93 ASP A O 1
ATOM 761 N N . ILE A 1 94 ? -3.877 5.087 3.947 1.00 94.19 94 ILE A N 1
ATOM 762 C CA . ILE A 1 94 ? -3.977 4.114 5.051 1.00 94.19 94 ILE A CA 1
ATOM 763 C C . ILE A 1 94 ? -3.655 4.771 6.384 1.00 94.19 94 ILE A C 1
ATOM 765 O O . ILE A 1 94 ? -4.386 4.572 7.353 1.00 94.19 94 ILE A O 1
ATOM 769 N N . TRP A 1 95 ? -2.584 5.559 6.455 1.00 94.81 95 TRP A N 1
ATOM 770 C CA . TRP A 1 95 ? -2.218 6.220 7.701 1.00 94.81 95 TRP A CA 1
ATOM 771 C C . TRP A 1 95 ? -3.264 7.260 8.115 1.00 94.81 95 TRP A C 1
ATOM 773 O O . TRP A 1 95 ? -3.659 7.320 9.277 1.00 94.81 95 TRP A O 1
ATOM 783 N N . GLY A 1 96 ? -3.796 8.013 7.153 1.00 92.50 96 GLY A N 1
ATOM 784 C CA . GLY A 1 96 ? -4.935 8.904 7.350 1.00 92.50 96 GLY A CA 1
ATOM 785 C C . GLY A 1 96 ? -6.147 8.160 7.908 1.00 92.50 96 GLY A C 1
ATOM 786 O O . GLY A 1 96 ? -6.730 8.608 8.893 1.00 92.50 96 GLY A O 1
ATOM 787 N N . ALA A 1 97 ? -6.463 6.978 7.370 1.00 92.06 97 ALA A N 1
ATOM 788 C CA . ALA A 1 97 ? -7.532 6.132 7.892 1.00 92.06 97 ALA A CA 1
ATOM 789 C C . ALA A 1 97 ? -7.267 5.667 9.340 1.00 92.06 97 ALA A C 1
ATOM 791 O O . ALA A 1 97 ? -8.190 5.680 10.155 1.00 92.06 97 ALA A O 1
ATOM 792 N N . VAL A 1 98 ? -6.024 5.317 9.698 1.00 92.38 98 VAL A N 1
ATOM 793 C CA . VAL A 1 98 ? -5.632 4.998 11.090 1.00 92.38 98 VAL A CA 1
ATOM 794 C C . VAL A 1 98 ? -5.854 6.199 12.013 1.00 92.38 98 VAL A C 1
ATOM 796 O O . VAL A 1 98 ? -6.449 6.055 13.082 1.00 92.38 98 VAL A O 1
ATOM 799 N N . VAL A 1 99 ? -5.451 7.398 11.589 1.00 91.56 99 VAL A N 1
ATOM 800 C CA . VAL A 1 99 ? -5.659 8.632 12.362 1.00 91.56 99 VAL A CA 1
ATOM 801 C C . VAL A 1 99 ? -7.150 8.933 12.528 1.00 91.56 99 VAL A C 1
ATOM 803 O O . VAL A 1 99 ? -7.592 9.238 13.636 1.00 91.56 99 VAL A O 1
ATOM 806 N N . SER A 1 100 ? -7.960 8.790 11.478 1.00 89.81 100 SER A N 1
ATOM 807 C CA . SER A 1 100 ? -9.419 8.953 11.558 1.00 89.81 100 SER A CA 1
ATOM 808 C C . SER A 1 100 ? -10.078 7.925 12.484 1.00 89.81 100 SER A C 1
ATOM 810 O O . SER A 1 100 ? -11.062 8.231 13.160 1.00 89.81 100 SER A O 1
ATOM 812 N N . LEU A 1 101 ? -9.511 6.721 12.585 1.00 90.06 101 LEU A N 1
ATOM 813 C CA . LEU A 1 101 ? -9.951 5.681 13.513 1.00 90.06 101 LEU A CA 1
ATOM 814 C C . LEU A 1 101 ? -9.598 5.969 14.985 1.00 90.06 101 LEU A C 1
ATOM 816 O O . LEU A 1 101 ? -10.114 5.277 15.863 1.00 90.06 101 LEU A O 1
ATOM 820 N N . SER A 1 102 ? -8.807 7.002 15.296 1.00 87.62 102 SER A N 1
ATOM 821 C CA . SER A 1 102 ? -8.454 7.369 16.681 1.00 87.62 102 SER A CA 1
ATOM 822 C C . SER A 1 102 ? -9.673 7.633 17.578 1.00 87.62 102 SER A C 1
ATOM 824 O O . SER A 1 102 ? -9.690 7.219 18.737 1.00 87.62 102 SER A O 1
ATOM 826 N N . TYR A 1 103 ? -10.751 8.219 17.046 1.00 86.56 103 TYR A N 1
ATOM 827 C CA . TYR A 1 103 ? -12.014 8.351 17.785 1.00 86.56 103 TYR A CA 1
ATOM 828 C C . TYR A 1 103 ? -12.620 6.982 18.121 1.00 86.56 103 TYR A C 1
ATOM 830 O O . TYR A 1 103 ? -13.106 6.757 19.230 1.00 86.56 103 TYR A O 1
ATOM 838 N N . GLY A 1 104 ? -12.529 6.036 17.187 1.00 90.00 104 GLY A N 1
ATOM 839 C CA . GLY A 1 104 ? -12.934 4.649 17.394 1.00 90.00 104 GLY A CA 1
ATOM 840 C C . GLY A 1 104 ? -12.066 3.913 18.420 1.00 90.00 104 GLY A C 1
ATOM 841 O O . GLY A 1 104 ? -12.584 3.097 19.182 1.00 90.00 104 GLY A O 1
ATOM 842 N N . LYS A 1 105 ? -10.775 4.248 18.523 1.00 91.31 105 LYS A N 1
ATOM 843 C CA . LYS A 1 105 ? -9.887 3.751 19.587 1.00 91.31 105 LYS A CA 1
ATOM 844 C C . LYS A 1 105 ? -10.389 4.179 20.968 1.00 91.31 105 LYS A C 1
ATOM 846 O O . LYS A 1 105 ? -10.470 3.335 21.856 1.00 91.31 105 LYS A O 1
ATOM 851 N N . SER A 1 106 ? -10.834 5.425 21.134 1.00 90.12 106 SER A N 1
ATOM 852 C CA . SER A 1 106 ? -11.455 5.901 22.385 1.00 90.12 106 SER A CA 1
ATOM 853 C C . SER A 1 106 ? -12.765 5.172 22.717 1.00 90.12 106 SER A C 1
ATOM 855 O O . SER A 1 106 ? -13.018 4.831 23.877 1.00 90.12 106 SER A O 1
ATOM 857 N N . ILE A 1 107 ? -13.585 4.870 21.704 1.00 92.19 107 ILE A N 1
ATOM 858 C CA . ILE A 1 107 ? -14.792 4.044 21.876 1.00 92.19 107 ILE A CA 1
ATOM 859 C C . ILE A 1 107 ? -14.401 2.642 22.353 1.00 92.19 107 I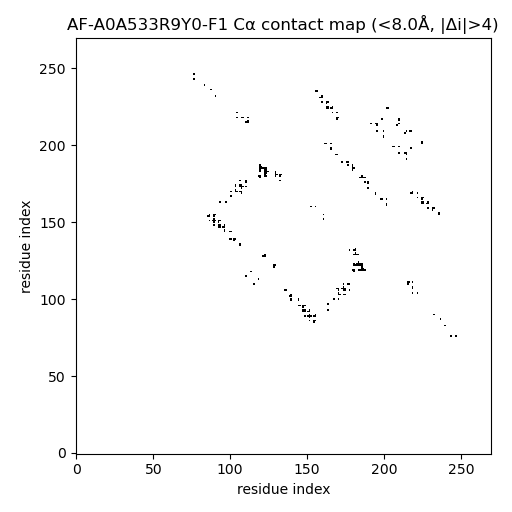LE A C 1
ATOM 861 O O . ILE A 1 107 ? -14.936 2.153 23.348 1.00 92.19 107 ILE A O 1
ATOM 865 N N . SER A 1 108 ? -13.431 2.014 21.688 1.00 92.06 108 SER A N 1
ATOM 866 C CA . SER A 1 108 ? -12.916 0.698 22.065 1.00 92.06 108 SER A CA 1
ATOM 867 C C . SER A 1 108 ? -12.351 0.684 23.489 1.00 92.06 108 SER A C 1
ATOM 869 O O . SER A 1 108 ? -12.595 -0.286 24.203 1.00 92.06 108 SER A O 1
ATOM 871 N N . ALA A 1 109 ? -11.662 1.744 23.922 1.00 92.44 109 ALA A N 1
ATOM 872 C CA . ALA A 1 109 ? -11.143 1.880 25.285 1.00 92.44 109 ALA A CA 1
ATOM 873 C C . ALA A 1 109 ? -12.277 1.872 26.315 1.00 92.44 109 ALA A C 1
ATOM 875 O O . ALA A 1 109 ? -12.249 1.133 27.298 1.00 92.44 109 ALA A O 1
ATOM 876 N N . THR A 1 110 ? -13.319 2.659 26.045 1.00 91.50 110 THR A N 1
ATOM 877 C CA . THR A 1 110 ? -14.508 2.736 26.900 1.00 91.50 110 THR A CA 1
ATOM 878 C C . THR A 1 110 ? -15.195 1.374 27.004 1.00 91.50 110 THR A C 1
ATOM 880 O O . THR A 1 110 ? -15.569 0.950 28.096 1.00 91.50 110 THR A O 1
ATOM 883 N N . MET A 1 111 ? -15.324 0.658 25.883 1.00 92.12 111 MET A N 1
ATOM 884 C CA . MET A 1 111 ? -15.948 -0.670 25.845 1.00 92.12 111 MET A CA 1
ATOM 885 C C . MET A 1 111 ? -15.111 -1.768 26.513 1.00 92.12 111 MET A C 1
ATOM 887 O O . MET A 1 111 ? -15.684 -2.777 26.910 1.00 92.12 111 MET A O 1
ATOM 891 N N . ALA A 1 112 ? -13.794 -1.593 26.642 1.00 90.75 112 ALA A N 1
ATOM 892 C CA . ALA A 1 112 ? -12.924 -2.547 27.333 1.00 90.75 112 ALA A CA 1
ATOM 893 C C . ALA A 1 112 ? -13.052 -2.460 28.865 1.00 90.75 112 ALA A C 1
ATOM 895 O O . ALA A 1 112 ? -12.913 -3.465 29.556 1.00 90.75 112 ALA A O 1
ATOM 896 N N . ILE A 1 113 ? -13.330 -1.265 29.401 1.00 90.12 113 ILE A N 1
ATOM 897 C CA . ILE A 1 113 ? -13.437 -1.020 30.852 1.00 90.12 113 ILE A CA 1
ATOM 898 C C . ILE A 1 113 ? -14.878 -1.220 31.351 1.00 90.12 113 ILE A C 1
ATOM 900 O O . ILE A 1 113 ? -15.116 -1.526 32.522 1.00 90.12 113 ILE A O 1
ATOM 904 N N . LEU A 1 114 ? -15.864 -1.042 30.472 1.00 89.94 114 LEU A N 1
ATOM 905 C CA . LEU A 1 114 ? -17.272 -1.222 30.796 1.00 89.94 114 LEU A CA 1
ATOM 906 C C . LEU A 1 114 ? -17.595 -2.703 31.048 1.00 89.94 114 LEU A C 1
ATOM 908 O O . LEU A 1 114 ? -17.244 -3.569 30.251 1.00 89.94 114 LEU A O 1
ATOM 912 N N . LYS A 1 115 ? -18.363 -2.989 32.107 1.00 91.38 115 LYS A N 1
ATOM 913 C CA . LYS A 1 115 ? -19.013 -4.298 32.306 1.00 91.38 115 LYS A CA 1
ATOM 914 C C . LYS A 1 115 ? -20.140 -4.463 31.288 1.00 91.38 115 LYS A C 1
ATOM 916 O O . LYS A 1 115 ? -21.304 -4.191 31.589 1.00 91.38 115 LYS A O 1
ATOM 921 N N . TYR A 1 116 ? -19.765 -4.810 30.063 1.00 90.00 116 TYR A N 1
ATOM 922 C CA . TYR A 1 116 ? -20.635 -4.745 28.897 1.00 90.00 116 TYR A CA 1
ATOM 923 C C . TYR A 1 116 ? -21.908 -5.579 29.064 1.00 90.00 116 TYR A C 1
ATOM 925 O O . TYR A 1 116 ? -22.991 -5.118 28.719 1.00 90.00 116 TYR A O 1
ATOM 933 N N . GLU A 1 117 ? -21.806 -6.759 29.667 1.00 89.19 117 GLU A N 1
ATOM 934 C CA . GLU A 1 117 ? -22.927 -7.678 29.866 1.00 89.19 117 GLU A CA 1
ATOM 935 C C . GLU A 1 117 ? -24.023 -7.063 30.745 1.00 89.19 117 GLU A C 1
ATOM 937 O O . GLU A 1 117 ? -25.209 -7.240 30.470 1.00 89.19 117 GLU A O 1
ATOM 942 N N . GLU A 1 118 ? -23.647 -6.300 31.773 1.00 90.19 118 GLU A N 1
ATOM 943 C CA . GLU A 1 118 ? -24.610 -5.585 32.616 1.00 90.19 118 GLU A CA 1
ATOM 944 C C . GLU A 1 118 ? -25.103 -4.299 31.951 1.00 90.19 118 GLU A C 1
ATOM 946 O O . GLU A 1 118 ? -26.291 -3.980 32.012 1.00 90.19 118 GLU A O 1
ATOM 951 N N . ALA A 1 119 ? -24.221 -3.593 31.240 1.00 90.94 119 ALA A N 1
ATOM 952 C CA . ALA A 1 119 ? -24.597 -2.398 30.494 1.00 90.94 119 ALA A CA 1
ATOM 953 C C . ALA A 1 119 ? -25.639 -2.702 29.404 1.00 90.94 119 ALA A C 1
ATOM 955 O O . ALA A 1 119 ? -26.574 -1.929 29.217 1.00 90.94 119 ALA A O 1
ATOM 956 N N . VAL A 1 120 ? -25.530 -3.838 28.712 1.00 92.06 120 VAL A N 1
ATOM 957 C CA . VAL A 1 120 ? -26.497 -4.256 27.686 1.00 92.06 120 VAL A CA 1
ATOM 958 C C . VAL A 1 120 ? -27.878 -4.531 28.285 1.00 92.06 120 VAL A C 1
ATOM 960 O O . VAL A 1 120 ? -28.883 -4.136 27.689 1.00 92.06 120 VAL A O 1
ATOM 963 N N . LYS A 1 121 ? -27.947 -5.158 29.466 1.00 91.44 121 LYS A N 1
ATOM 964 C CA . LYS A 1 121 ? -29.219 -5.397 30.170 1.00 91.44 121 LYS A CA 1
ATOM 965 C C . LYS A 1 121 ? -29.864 -4.088 30.618 1.00 91.44 121 LYS A C 1
ATOM 967 O O . LYS A 1 121 ? -31.064 -3.906 30.436 1.00 91.44 121 LYS A O 1
ATOM 972 N N . GLU A 1 122 ? -29.078 -3.165 31.166 1.00 91.38 122 GLU A N 1
ATOM 973 C CA . GLU A 1 122 ? -29.582 -1.859 31.601 1.00 91.38 122 GLU A CA 1
ATOM 974 C C . GLU A 1 122 ? -30.041 -1.005 30.407 1.00 91.38 122 GLU A C 1
ATOM 976 O O . GLU A 1 122 ? -31.111 -0.395 30.440 1.00 91.38 122 GLU A O 1
ATOM 981 N N . ALA A 1 123 ? -29.290 -1.027 29.303 1.00 91.50 123 ALA A N 1
ATOM 982 C CA . ALA A 1 123 ? -29.636 -0.324 28.069 1.00 91.50 123 ALA A CA 1
ATOM 983 C C . ALA A 1 123 ? -30.962 -0.790 27.453 1.00 91.50 123 ALA A C 1
ATOM 985 O O . ALA A 1 123 ? -31.665 0.020 26.848 1.00 91.50 123 ALA A O 1
ATOM 986 N N . ALA A 1 124 ? -31.330 -2.063 27.624 1.00 92.12 124 ALA A N 1
ATOM 987 C CA . ALA A 1 124 ? -32.621 -2.580 27.172 1.00 92.12 124 ALA A CA 1
ATOM 988 C C . ALA A 1 124 ? -33.808 -1.991 27.956 1.00 92.12 124 ALA A C 1
ATOM 990 O O . ALA A 1 124 ? -34.902 -1.865 27.411 1.00 92.12 124 ALA A O 1
ATOM 991 N N . ASN A 1 125 ? -33.591 -1.601 29.216 1.00 92.12 125 ASN A N 1
ATOM 992 C CA . ASN A 1 125 ? -34.653 -1.169 30.127 1.00 92.12 125 ASN A CA 1
ATOM 993 C C . ASN A 1 125 ? -34.715 0.355 30.325 1.00 92.12 125 ASN A C 1
ATOM 995 O O . ASN A 1 125 ? -35.749 0.878 30.739 1.00 92.12 125 ASN A O 1
ATOM 999 N N . SER A 1 126 ? -33.634 1.086 30.033 1.00 90.88 126 SER A N 1
ATOM 1000 C CA . SER A 1 126 ? -33.505 2.505 30.377 1.00 90.88 126 SER A CA 1
ATOM 1001 C C . SER A 1 126 ? -33.093 3.367 29.183 1.00 90.88 126 SER A C 1
ATOM 1003 O O . SER A 1 126 ? -31.942 3.378 28.751 1.00 90.88 126 SER A O 1
ATOM 1005 N N . GLU A 1 127 ? -34.018 4.185 28.669 1.00 91.44 127 GLU A N 1
ATOM 1006 C CA . GLU A 1 127 ? -33.701 5.199 27.647 1.00 91.44 127 GLU A CA 1
ATOM 1007 C C . GLU A 1 127 ? -32.682 6.231 28.147 1.00 91.44 127 GLU A C 1
ATOM 1009 O O . GLU A 1 127 ? -31.807 6.664 27.397 1.00 91.44 127 GLU A O 1
ATOM 1014 N N . ARG A 1 128 ? -32.743 6.584 29.436 1.00 90.50 128 ARG A N 1
ATOM 1015 C CA . ARG A 1 128 ? -31.770 7.493 30.048 1.00 90.50 128 ARG A CA 1
ATOM 1016 C C . ARG A 1 128 ? -30.360 6.914 29.988 1.00 90.50 128 ARG A C 1
ATOM 1018 O O . ARG A 1 128 ? -29.426 7.664 29.727 1.00 90.50 128 ARG A O 1
ATOM 1025 N N . PHE A 1 129 ? -30.215 5.609 30.215 1.00 90.25 129 PHE A N 1
ATOM 1026 C CA . PHE A 1 129 ? -28.929 4.932 30.099 1.00 90.25 129 PHE A CA 1
ATOM 1027 C C . PHE A 1 129 ? -28.444 4.899 28.647 1.00 90.25 129 PHE A C 1
ATOM 1029 O O . PHE A 1 129 ? -27.287 5.190 28.395 1.00 90.25 129 PHE A O 1
ATOM 1036 N N . ARG A 1 130 ? -29.323 4.670 27.663 1.00 91.62 130 ARG A N 1
ATOM 1037 C CA . ARG A 1 130 ? -28.943 4.731 26.234 1.00 91.62 130 ARG A CA 1
ATOM 1038 C C . ARG A 1 130 ? -28.373 6.097 25.833 1.00 91.62 130 ARG A C 1
ATOM 1040 O O . ARG A 1 130 ? -27.337 6.167 25.171 1.00 91.62 130 ARG A O 1
ATOM 1047 N N . LYS A 1 131 ? -28.989 7.182 26.316 1.00 89.31 131 LYS A N 1
ATOM 1048 C CA . LYS A 1 131 ? -28.554 8.566 26.056 1.00 89.31 131 LYS A CA 1
ATOM 1049 C C . LYS A 1 131 ? -27.153 8.887 26.584 1.00 89.31 131 LYS A C 1
ATOM 1051 O O . LYS A 1 131 ? -26.485 9.756 26.028 1.00 89.31 131 LYS A O 1
ATOM 1056 N N . THR A 1 132 ? -26.650 8.178 27.602 1.00 88.06 132 THR A N 1
ATOM 1057 C CA . THR A 1 132 ? -25.280 8.411 28.101 1.00 88.06 132 THR A CA 1
ATOM 1058 C C . THR A 1 132 ? -24.202 7.967 27.117 1.00 88.06 132 THR A C 1
ATOM 1060 O O . THR A 1 132 ? -23.050 8.349 27.294 1.00 88.06 132 THR A O 1
ATOM 1063 N N . PHE A 1 133 ? -24.551 7.203 26.080 1.00 88.62 133 PHE A N 1
ATOM 1064 C CA . PHE A 1 133 ? -23.616 6.712 25.070 1.00 88.62 133 PHE A CA 1
ATOM 1065 C C . PHE A 1 133 ? -23.686 7.486 23.748 1.00 88.62 133 PHE A C 1
ATOM 1067 O O . PHE A 1 133 ? -22.846 7.265 22.879 1.00 88.62 133 PHE A O 1
ATOM 1074 N N . GLU A 1 134 ? -24.651 8.391 23.558 1.00 86.31 134 GLU A N 1
ATOM 1075 C CA . GLU A 1 134 ? -24.823 9.137 22.298 1.00 86.31 134 GLU A CA 1
ATOM 1076 C C . GLU A 1 134 ? -23.596 10.005 21.972 1.00 86.31 134 GLU A C 1
ATOM 1078 O O . GLU A 1 134 ? -23.091 9.975 20.843 1.00 86.31 134 GLU A O 1
ATOM 1083 N N . TRP A 1 135 ? -23.049 10.691 22.983 1.00 83.25 135 TRP A N 1
ATOM 1084 C CA . TRP A 1 135 ? -21.900 11.592 22.833 1.00 83.25 135 TRP A CA 1
ATOM 1085 C C . TRP A 1 135 ? -20.617 10.880 22.372 1.00 83.25 135 TRP A C 1
ATOM 1087 O O . TRP A 1 135 ? -19.798 11.490 21.687 1.00 83.25 135 TRP A O 1
ATOM 1097 N N . LEU A 1 136 ? -20.461 9.583 22.670 1.00 82.94 136 LEU A N 1
ATOM 1098 C CA . LEU A 1 136 ? -19.284 8.793 22.282 1.00 82.94 136 LEU A CA 1
ATOM 1099 C C . LEU A 1 136 ? -19.181 8.568 20.767 1.00 82.94 136 LEU A C 1
ATOM 1101 O O . LEU A 1 136 ? -18.101 8.259 20.275 1.00 82.94 136 LEU A O 1
ATOM 1105 N N . SER A 1 137 ? -20.280 8.721 20.019 1.00 78.44 137 SER A N 1
ATOM 1106 C CA . SER A 1 137 ? -20.306 8.467 18.570 1.00 78.44 137 SER A CA 1
ATOM 1107 C C . SER A 1 137 ? -20.267 9.717 17.687 1.00 78.44 137 SER A C 1
ATOM 1109 O O . SER A 1 137 ? -20.216 9.579 16.470 1.00 78.44 137 SER A O 1
ATOM 1111 N N . VAL A 1 138 ? -20.273 10.923 18.270 1.00 75.31 138 VAL A N 1
ATOM 1112 C CA . VAL A 1 138 ? -20.487 12.193 17.541 1.00 75.31 138 VAL A CA 1
ATOM 1113 C C . VAL A 1 138 ? -19.416 12.477 16.479 1.00 75.31 138 VAL A C 1
ATOM 1115 O O . VAL A 1 138 ? -19.713 13.122 15.481 1.00 75.31 138 VAL A O 1
ATOM 1118 N N . ASN A 1 139 ? -18.202 11.949 16.646 1.00 75.31 139 ASN A N 1
ATOM 1119 C CA . ASN A 1 139 ? -17.069 12.220 15.752 1.00 75.31 139 ASN A CA 1
ATOM 1120 C C . ASN A 1 139 ? -16.567 10.979 14.993 1.00 75.31 139 ASN A C 1
ATOM 1122 O O . ASN A 1 139 ? -15.466 11.002 14.449 1.00 75.31 139 ASN A O 1
ATOM 1126 N N . TYR A 1 140 ? -17.328 9.880 14.981 1.00 80.81 140 TYR A N 1
ATOM 1127 C CA . TYR A 1 140 ? -16.922 8.650 14.297 1.00 80.81 140 TYR A CA 1
ATOM 1128 C C . TYR A 1 140 ? -17.701 8.455 12.990 1.00 80.81 140 TYR A C 1
ATOM 1130 O O . TYR A 1 140 ? -18.882 8.106 13.017 1.00 80.81 140 TYR A O 1
ATOM 1138 N N . ASP A 1 141 ? -17.023 8.628 11.851 1.00 80.50 141 ASP A N 1
ATOM 1139 C CA . ASP A 1 141 ? -17.557 8.318 10.519 1.00 80.50 141 ASP A CA 1
ATOM 1140 C C . ASP A 1 141 ? -16.899 7.051 9.945 1.00 80.50 141 ASP A C 1
ATOM 1142 O O . ASP A 1 141 ? -15.782 7.070 9.423 1.00 80.50 141 ASP A O 1
ATOM 1146 N N . ALA A 1 142 ? -17.617 5.929 10.026 1.00 76.44 142 ALA A N 1
ATOM 1147 C CA . ALA A 1 142 ? -17.160 4.644 9.499 1.00 76.44 142 ALA A CA 1
ATOM 1148 C C . ALA A 1 142 ? -17.010 4.638 7.967 1.00 76.44 142 ALA A C 1
ATOM 1150 O O . ALA A 1 142 ? -16.138 3.951 7.429 1.00 76.44 142 ALA A O 1
ATOM 1151 N N . ASN A 1 143 ? -17.861 5.386 7.257 1.00 78.31 143 ASN A N 1
ATOM 1152 C CA . ASN A 1 143 ? -17.906 5.369 5.797 1.00 78.31 143 ASN A CA 1
ATOM 1153 C C . ASN A 1 143 ? -16.710 6.113 5.213 1.00 78.31 143 ASN A C 1
ATOM 1155 O O . ASN A 1 143 ? -16.111 5.655 4.237 1.00 78.31 143 ASN A O 1
ATOM 1159 N N . GLN A 1 144 ? -16.337 7.237 5.825 1.00 78.94 144 GLN A N 1
ATOM 1160 C CA . GLN A 1 144 ? -15.154 7.992 5.428 1.00 78.94 144 GLN A CA 1
ATOM 1161 C C . GLN A 1 144 ? -13.887 7.132 5.531 1.00 78.94 144 GLN A C 1
ATOM 1163 O O . GLN A 1 144 ? -13.128 7.041 4.564 1.00 78.94 144 GLN A O 1
ATOM 1168 N N . VAL A 1 145 ? -13.701 6.446 6.664 1.00 78.75 145 VAL A N 1
ATOM 1169 C CA . VAL A 1 145 ? -12.546 5.566 6.904 1.00 78.75 145 VAL A CA 1
ATOM 1170 C C . VAL A 1 145 ? -12.482 4.437 5.873 1.00 78.75 145 VAL A C 1
ATOM 1172 O O . VAL A 1 145 ? -11.433 4.199 5.273 1.00 78.75 145 VAL A O 1
ATOM 1175 N N . TYR A 1 146 ? -13.605 3.750 5.639 1.00 78.06 146 TYR A N 1
ATOM 1176 C CA . TYR A 1 146 ? -13.658 2.607 4.725 1.00 78.06 146 TYR A CA 1
ATOM 1177 C C . TYR A 1 146 ? -13.331 3.000 3.279 1.00 78.06 146 TYR A C 1
ATOM 1179 O O . TYR A 1 146 ? -12.557 2.325 2.594 1.00 78.06 146 TYR A O 1
ATOM 1187 N N . ASN A 1 147 ? -13.887 4.122 2.820 1.00 80.00 147 ASN A N 1
ATOM 1188 C CA . ASN A 1 147 ? -13.666 4.612 1.464 1.00 80.00 147 ASN A CA 1
ATOM 1189 C C . ASN A 1 147 ? -12.221 5.066 1.242 1.00 80.00 147 ASN A C 1
ATOM 1191 O O . ASN A 1 147 ? -11.669 4.820 0.169 1.00 80.00 147 ASN A O 1
ATOM 1195 N N . GLN A 1 148 ? -11.598 5.703 2.236 1.00 82.38 148 GLN A N 1
ATOM 1196 C CA . GLN A 1 148 ? -10.207 6.137 2.132 1.00 82.38 148 GLN A CA 1
ATOM 1197 C C . GLN A 1 148 ? -9.256 4.937 2.045 1.00 82.38 148 GLN A C 1
ATOM 1199 O O . GLN A 1 148 ? -8.467 4.855 1.104 1.00 82.38 148 GLN A O 1
ATOM 1204 N N . ALA A 1 149 ? -9.393 3.967 2.952 1.00 84.81 149 ALA A N 1
ATOM 1205 C CA . ALA A 1 149 ? -8.498 2.815 3.018 1.00 84.81 149 ALA A CA 1
ATOM 1206 C C . ALA A 1 149 ? -8.602 1.887 1.793 1.00 84.81 149 ALA A C 1
ATOM 1208 O O . ALA A 1 149 ? -7.590 1.404 1.287 1.00 84.81 149 ALA A O 1
ATOM 1209 N N . ASN A 1 150 ? -9.803 1.660 1.253 1.00 85.75 150 ASN A N 1
ATOM 1210 C CA . ASN A 1 150 ? -9.977 0.749 0.114 1.00 85.75 150 ASN A CA 1
ATOM 1211 C C . ASN A 1 150 ? -9.293 1.220 -1.172 1.00 85.75 150 ASN A C 1
ATOM 1213 O O . ASN A 1 150 ? -8.880 0.388 -1.982 1.00 85.75 150 ASN A O 1
ATOM 1217 N N . ARG A 1 151 ? -9.153 2.536 -1.371 1.00 88.50 151 ARG A N 1
ATOM 1218 C CA . ARG A 1 151 ? -8.434 3.085 -2.532 1.00 88.50 151 ARG A CA 1
ATOM 1219 C C . ARG A 1 151 ? -6.938 2.790 -2.474 1.00 88.50 151 ARG A C 1
ATOM 1221 O O . ARG A 1 151 ? -6.305 2.679 -3.520 1.00 88.50 151 ARG A O 1
ATOM 1228 N N . ALA A 1 152 ? -6.399 2.635 -1.268 1.00 90.62 152 ALA A N 1
ATOM 1229 C CA . ALA A 1 152 ? -4.997 2.336 -1.042 1.00 90.62 152 ALA A CA 1
ATOM 1230 C C . ALA A 1 152 ? -4.652 0.855 -1.253 1.00 90.62 152 ALA A C 1
ATO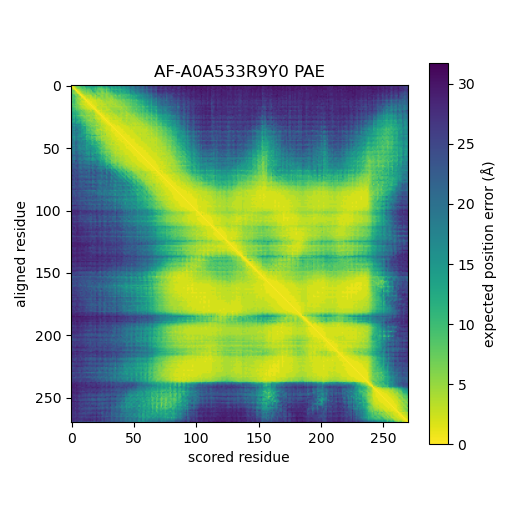M 1232 O O . ALA A 1 152 ? -3.508 0.542 -1.581 1.00 90.62 152 ALA A O 1
ATOM 1233 N N . ARG A 1 153 ? -5.633 -0.052 -1.120 1.00 88.12 153 ARG A N 1
ATOM 1234 C CA . ARG A 1 153 ? -5.432 -1.511 -1.169 1.00 88.12 153 ARG A CA 1
ATOM 1235 C C . ARG A 1 153 ? -4.564 -2.006 -2.341 1.00 88.12 153 ARG A C 1
ATOM 1237 O O . ARG A 1 153 ? -3.694 -2.829 -2.083 1.00 88.12 153 ARG A O 1
ATOM 1244 N N . PRO A 1 154 ? -4.729 -1.540 -3.596 1.00 90.81 154 PRO A N 1
ATOM 1245 C CA . PRO A 1 154 ? -3.928 -2.045 -4.717 1.00 90.81 154 PRO A CA 1
ATOM 1246 C C . PRO A 1 154 ? -2.438 -1.689 -4.657 1.00 90.81 154 PRO A C 1
ATOM 1248 O O . PRO A 1 154 ? -1.652 -2.257 -5.410 1.00 90.81 154 PRO A O 1
ATOM 1251 N N . PHE A 1 155 ? -2.057 -0.716 -3.828 1.00 91.88 155 PHE A N 1
ATOM 1252 C CA . PHE A 1 155 ? -0.710 -0.145 -3.805 1.00 91.88 155 PHE A CA 1
ATOM 1253 C C . PHE A 1 155 ? 0.004 -0.356 -2.467 1.00 91.88 155 PHE A C 1
ATOM 1255 O O . PHE A 1 155 ? 1.082 0.199 -2.261 1.00 91.88 155 PHE A O 1
ATOM 1262 N N . VAL A 1 156 ? -0.579 -1.137 -1.556 1.00 90.62 156 VAL A N 1
ATOM 1263 C CA . VAL A 1 156 ? 0.039 -1.479 -0.272 1.00 90.62 156 VAL A CA 1
ATOM 1264 C C . VAL A 1 156 ? 0.403 -2.950 -0.197 1.00 90.62 156 VAL A C 1
ATOM 1266 O O . VAL A 1 156 ? -0.160 -3.768 -0.921 1.00 90.62 156 VAL A O 1
ATOM 1269 N N . SER A 1 157 ? 1.358 -3.298 0.669 1.00 90.69 157 SER A N 1
ATOM 1270 C CA . SER A 1 157 ? 1.689 -4.703 0.884 1.00 90.69 157 SER A CA 1
ATOM 1271 C C . SER A 1 157 ? 0.513 -5.438 1.531 1.00 90.69 157 SER A C 1
ATOM 1273 O O . SER A 1 157 ? -0.247 -4.873 2.324 1.00 90.69 157 SER A O 1
ATOM 1275 N N . GLU A 1 158 ? 0.382 -6.728 1.223 1.00 88.00 158 GLU A N 1
ATOM 1276 C CA . GLU A 1 158 ? -0.635 -7.591 1.838 1.00 88.00 158 GLU A CA 1
ATOM 1277 C C . GLU A 1 158 ? -0.497 -7.620 3.365 1.00 88.00 158 GLU A C 1
ATOM 1279 O O . GLU A 1 158 ? -1.490 -7.678 4.089 1.00 88.00 158 GLU A O 1
ATOM 1284 N N . LEU A 1 159 ? 0.736 -7.519 3.868 1.00 89.31 159 LEU A N 1
ATOM 1285 C CA . LEU A 1 159 ? 1.010 -7.505 5.297 1.00 89.31 159 LEU A CA 1
ATOM 1286 C C . LEU A 1 159 ? 0.563 -6.189 5.953 1.00 89.31 159 LEU A C 1
ATOM 1288 O O . LEU A 1 159 ? -0.086 -6.224 7.000 1.00 89.31 159 LEU A O 1
ATOM 1292 N N . ALA A 1 160 ? 0.826 -5.038 5.322 1.00 90.25 160 ALA A N 1
ATOM 1293 C CA . ALA A 1 160 ? 0.314 -3.748 5.787 1.00 90.25 160 ALA A CA 1
ATOM 1294 C C . ALA A 1 160 ? -1.219 -3.752 5.813 1.00 90.25 160 ALA A C 1
ATOM 1296 O O . ALA A 1 160 ? -1.838 -3.348 6.801 1.00 90.25 160 ALA A O 1
ATOM 1297 N N . TRP A 1 161 ? -1.840 -4.277 4.754 1.00 91.88 161 TRP A N 1
ATOM 1298 C CA . TRP A 1 161 ? -3.290 -4.402 4.676 1.00 91.88 161 TRP A CA 1
ATOM 1299 C C . TRP A 1 161 ? -3.859 -5.332 5.755 1.00 91.88 161 TRP A C 1
ATOM 1301 O O . TRP A 1 161 ? -4.895 -5.023 6.350 1.00 91.88 161 TRP A O 1
ATOM 1311 N N . ALA A 1 162 ? -3.183 -6.442 6.054 1.00 88.81 162 ALA A N 1
ATOM 1312 C CA . ALA A 1 162 ? -3.582 -7.363 7.113 1.00 88.81 162 ALA A CA 1
ATOM 1313 C C . ALA A 1 162 ? -3.543 -6.698 8.499 1.00 88.81 162 ALA A C 1
ATOM 1315 O O . ALA A 1 162 ? -4.520 -6.800 9.245 1.00 88.81 162 ALA A O 1
ATOM 1316 N N . TYR A 1 163 ? -2.471 -5.964 8.826 1.00 92.88 163 TYR A N 1
ATOM 1317 C CA . TYR A 1 163 ? -2.391 -5.210 10.082 1.00 92.88 163 TYR A CA 1
ATOM 1318 C C . TYR A 1 163 ? -3.484 -4.143 10.172 1.00 92.88 163 TYR A C 1
ATOM 1320 O O . TYR A 1 163 ? -4.191 -4.076 11.178 1.00 92.88 163 TYR A O 1
ATOM 1328 N N . PHE A 1 164 ? -3.684 -3.355 9.113 1.00 92.75 164 PHE A N 1
ATOM 1329 C CA . PHE A 1 164 ? -4.756 -2.360 9.071 1.00 92.75 164 PHE A CA 1
ATOM 1330 C C . PHE A 1 164 ? -6.144 -2.999 9.252 1.00 92.75 164 PHE A C 1
ATOM 1332 O O . PHE A 1 164 ? -6.957 -2.517 10.040 1.00 92.75 164 PHE A O 1
ATOM 1339 N N . SER A 1 165 ? -6.403 -4.129 8.593 1.00 89.88 165 SER A N 1
ATOM 1340 C CA . SER A 1 165 ? -7.673 -4.856 8.706 1.00 89.88 165 SER A CA 1
ATOM 1341 C C . SER A 1 165 ? -7.912 -5.380 10.125 1.00 89.88 165 SER A C 1
ATOM 1343 O O . SER A 1 165 ? -9.028 -5.284 10.644 1.00 89.88 165 SER A O 1
ATOM 1345 N N . ALA A 1 166 ? -6.874 -5.903 10.786 1.00 90.62 166 ALA A N 1
ATOM 1346 C CA . ALA A 1 166 ? -6.956 -6.334 12.180 1.00 90.62 166 ALA A CA 1
ATOM 1347 C C . ALA A 1 166 ? -7.235 -5.147 13.120 1.00 90.62 166 ALA A C 1
ATOM 1349 O O . ALA A 1 166 ? -8.129 -5.230 13.963 1.00 90.62 166 ALA A O 1
ATOM 1350 N N . TYR A 1 167 ? -6.543 -4.022 12.918 1.00 92.50 167 TYR A N 1
ATOM 1351 C CA . TYR A 1 167 ? -6.768 -2.774 13.653 1.00 92.50 167 TYR A CA 1
ATOM 1352 C C . TYR A 1 167 ? -8.219 -2.288 13.514 1.00 92.50 167 TYR A C 1
ATOM 1354 O O . TYR A 1 167 ? -8.912 -2.051 14.508 1.00 92.50 167 TYR A O 1
ATOM 1362 N N . GLN A 1 168 ? -8.717 -2.218 12.277 1.00 90.38 168 GLN A N 1
ATOM 1363 C CA . GLN A 1 168 ? -10.091 -1.827 11.979 1.00 90.38 168 GLN A CA 1
ATOM 1364 C C . GLN A 1 168 ? -11.105 -2.787 12.611 1.00 90.38 168 GLN A C 1
ATOM 1366 O O . GLN A 1 168 ? -12.124 -2.331 13.121 1.00 90.38 168 GLN A O 1
ATOM 1371 N N . THR A 1 169 ? -10.837 -4.095 12.614 1.00 89.56 169 THR A N 1
ATOM 1372 C CA . THR A 1 169 ? -11.736 -5.110 13.192 1.00 89.56 169 THR A CA 1
ATOM 1373 C C . THR A 1 169 ? -11.940 -4.895 14.692 1.00 89.56 169 THR A C 1
ATOM 1375 O O . THR A 1 169 ? -13.075 -4.925 15.169 1.00 89.56 169 THR A O 1
ATOM 1378 N N . ILE A 1 170 ? -10.865 -4.617 15.437 1.00 90.69 170 ILE A N 1
ATOM 1379 C CA . ILE A 1 170 ? -10.942 -4.343 16.882 1.00 90.69 170 ILE A CA 1
ATOM 1380 C C . ILE A 1 170 ? -11.785 -3.089 17.145 1.00 90.69 170 ILE A C 1
ATOM 1382 O O . ILE A 1 170 ? -12.660 -3.088 18.013 1.00 90.69 170 ILE A O 1
ATOM 1386 N N . ILE A 1 171 ? -11.570 -2.029 16.366 1.00 91.56 171 ILE A N 1
ATOM 1387 C CA . ILE A 1 171 ? -12.327 -0.782 16.517 1.00 91.56 171 ILE A CA 1
ATOM 1388 C C . ILE A 1 171 ? -13.794 -0.972 16.129 1.00 91.56 171 ILE A C 1
ATOM 1390 O O . ILE A 1 171 ? -14.682 -0.542 16.865 1.00 91.56 171 ILE A O 1
ATOM 1394 N N . ALA A 1 172 ? -14.061 -1.651 15.014 1.00 89.19 172 ALA A N 1
ATOM 1395 C CA . ALA A 1 172 ? -15.412 -1.959 14.560 1.00 89.19 172 ALA A CA 1
ATOM 1396 C C . ALA A 1 172 ? -16.182 -2.765 15.611 1.00 89.19 172 ALA A C 1
ATOM 1398 O O . ALA A 1 172 ? -17.355 -2.484 15.849 1.00 89.19 172 ALA A O 1
ATOM 1399 N N . HIS A 1 173 ? -15.520 -3.699 16.301 1.00 89.75 173 HIS A N 1
ATOM 1400 C CA . HIS A 1 173 ? -16.111 -4.423 17.422 1.00 89.75 173 HIS A CA 1
ATOM 1401 C C . HIS A 1 173 ? -16.529 -3.480 18.565 1.00 89.75 173 HIS A C 1
ATOM 1403 O O . HIS A 1 173 ? -17.668 -3.539 19.031 1.00 89.75 173 HIS A O 1
ATOM 1409 N N . GLY A 1 174 ? -15.653 -2.557 18.976 1.00 90.31 174 GLY A N 1
ATOM 1410 C CA . GLY A 1 174 ? -15.983 -1.547 19.988 1.00 90.31 174 GLY A CA 1
ATOM 1411 C C . GLY A 1 174 ? -17.144 -0.635 19.568 1.00 90.31 174 GLY A C 1
ATOM 1412 O O . GLY A 1 174 ? -18.049 -0.361 20.356 1.00 90.31 174 GLY A O 1
ATOM 1413 N N . VAL A 1 175 ? -17.169 -0.206 18.308 1.00 89.81 175 VAL A N 1
ATOM 1414 C CA . VAL A 1 175 ? -18.252 0.625 17.762 1.00 89.81 175 VAL A CA 1
ATOM 1415 C C . VAL A 1 175 ? -19.570 -0.145 17.693 1.00 89.81 175 VAL A C 1
ATOM 1417 O O . VAL A 1 175 ? -20.615 0.403 18.045 1.00 89.81 175 VAL A O 1
ATOM 1420 N N . LEU A 1 176 ? -19.546 -1.416 17.293 1.00 89.25 176 LEU A N 1
ATOM 1421 C CA . LEU A 1 176 ? -20.732 -2.270 17.260 1.00 89.25 176 LEU A CA 1
ATOM 1422 C C . LEU A 1 176 ? -21.327 -2.450 18.661 1.00 89.25 176 LEU A C 1
ATOM 1424 O O . LEU A 1 176 ? -22.542 -2.331 18.844 1.00 89.25 176 LEU A O 1
ATOM 1428 N N . ARG A 1 177 ? -20.470 -2.662 19.664 1.00 91.06 177 ARG A N 1
ATOM 1429 C CA . ARG A 1 177 ? -20.867 -2.697 21.076 1.00 91.06 177 ARG A CA 1
ATOM 1430 C C . ARG A 1 177 ? -21.525 -1.390 21.512 1.00 91.06 177 ARG A C 1
ATOM 1432 O O . ARG A 1 177 ? -22.625 -1.410 22.061 1.00 91.06 177 ARG A O 1
ATOM 1439 N N . LEU A 1 178 ? -20.921 -0.248 21.183 1.00 91.94 178 LEU A N 1
ATOM 1440 C CA . LEU A 1 178 ? -21.506 1.065 21.463 1.00 91.94 178 LEU A CA 1
ATOM 1441 C C . LEU A 1 178 ? -22.890 1.225 20.815 1.00 91.94 178 LEU A C 1
ATOM 1443 O O . LEU A 1 178 ? -23.835 1.653 21.475 1.00 91.94 178 LEU A O 1
ATOM 1447 N N . LYS A 1 179 ? -23.037 0.859 19.537 1.00 89.75 179 LYS A N 1
ATOM 1448 C CA . LYS A 1 179 ? -24.325 0.934 18.828 1.00 89.75 179 LYS A CA 1
ATOM 1449 C C . LYS A 1 179 ? -25.378 0.018 19.440 1.00 89.75 179 LYS A C 1
ATOM 1451 O O . LYS A 1 179 ? -26.535 0.416 19.550 1.00 89.75 179 LYS A O 1
ATOM 1456 N N . THR A 1 180 ? -24.980 -1.159 19.909 1.00 90.62 180 THR A N 1
ATOM 1457 C CA . THR A 1 180 ? -25.875 -2.080 20.621 1.00 90.62 180 THR A CA 1
ATOM 1458 C C . THR A 1 180 ? -26.415 -1.448 21.907 1.00 90.62 180 THR A C 1
ATOM 1460 O O . THR A 1 180 ? -27.619 -1.529 22.162 1.00 90.62 180 THR A O 1
ATOM 1463 N N . LEU A 1 181 ? -25.560 -0.753 22.669 1.00 91.81 181 LEU A N 1
ATOM 1464 C CA . LEU A 1 181 ? -25.966 -0.000 23.863 1.00 91.81 181 LEU A CA 1
ATOM 1465 C C . LEU A 1 181 ? -26.873 1.186 23.521 1.00 91.81 181 LEU A C 1
ATOM 1467 O O . LEU A 1 181 ? -27.862 1.401 24.207 1.00 91.81 181 LEU A O 1
ATOM 1471 N N . GLN A 1 182 ? -26.587 1.928 22.450 1.00 90.81 182 GLN A N 1
ATOM 1472 C CA . GLN A 1 182 ? -27.419 3.060 22.020 1.00 90.81 182 GLN A CA 1
ATOM 1473 C C . GLN A 1 182 ? -28.826 2.620 21.585 1.00 90.81 182 GLN A C 1
ATOM 1475 O O . GLN A 1 182 ? -29.804 3.305 21.873 1.00 90.81 182 GLN A O 1
ATOM 1480 N N . ILE A 1 183 ? -28.947 1.477 20.903 1.00 90.62 183 ILE A N 1
ATOM 1481 C CA . ILE A 1 183 ? -30.241 0.963 20.430 1.00 90.62 183 ILE A CA 1
ATOM 1482 C C . ILE A 1 183 ? -31.004 0.277 21.576 1.00 90.62 183 ILE A C 1
ATOM 1484 O O . ILE A 1 183 ? -32.218 0.454 21.697 1.00 90.62 183 ILE A O 1
ATOM 1488 N N . GLY A 1 184 ? -30.302 -0.452 22.451 1.00 89.25 184 GLY A N 1
ATOM 1489 C CA . GLY A 1 184 ? -30.895 -1.198 23.566 1.00 89.25 184 GLY A CA 1
ATOM 1490 C C . GLY A 1 184 ? -31.383 -2.593 23.181 1.00 89.25 184 GLY A C 1
ATOM 1491 O O . GLY A 1 184 ? -32.403 -3.045 23.686 1.00 89.25 184 GLY A O 1
ATOM 1492 N N . VAL A 1 185 ? -30.680 -3.292 22.282 1.00 84.25 185 VAL A N 1
ATOM 1493 C CA . VAL A 1 185 ? -31.115 -4.608 21.758 1.00 84.25 185 VAL A CA 1
ATOM 1494 C C . VAL A 1 185 ? -31.030 -5.732 22.814 1.00 84.25 185 VAL A C 1
ATOM 1496 O O . VAL A 1 185 ? -31.482 -6.847 22.577 1.00 84.25 185 VAL A O 1
ATOM 1499 N N . GLY A 1 186 ? -30.471 -5.469 24.002 1.00 78.94 186 GLY A N 1
ATOM 1500 C CA . GLY A 1 186 ? -30.468 -6.402 25.139 1.00 78.94 186 GLY A CA 1
ATOM 1501 C C . GLY A 1 186 ? -29.631 -7.675 24.956 1.00 78.94 186 GLY A C 1
ATOM 1502 O O . GLY A 1 186 ? -29.566 -8.494 25.870 1.00 78.94 186 GLY A O 1
ATOM 1503 N N . LYS A 1 187 ? -28.962 -7.843 23.808 1.00 83.31 187 LYS A N 1
ATOM 1504 C CA . LYS A 1 187 ? -28.078 -8.973 23.499 1.00 83.31 187 LYS A CA 1
ATOM 1505 C C . LYS A 1 187 ? -26.885 -8.525 22.648 1.00 83.31 187 LYS A C 1
ATOM 1507 O O . LYS A 1 187 ? -27.002 -7.595 21.856 1.00 83.31 187 LYS A O 1
ATOM 1512 N N . GLU A 1 188 ? -25.748 -9.204 22.806 1.00 80.12 188 GLU A N 1
ATOM 1513 C CA . GLU A 1 188 ? -24.560 -9.054 21.957 1.00 80.12 188 GLU A CA 1
ATOM 1514 C C . GLU A 1 188 ? -24.665 -9.906 20.679 1.00 80.12 188 GLU A C 1
ATOM 1516 O O . GLU A 1 188 ? -25.073 -11.068 20.735 1.00 80.12 188 GLU A O 1
ATOM 1521 N N . PHE A 1 189 ? -24.283 -9.332 19.532 1.00 78.38 189 PHE A N 1
ATOM 1522 C CA . PHE A 1 189 ? -24.314 -9.992 18.213 1.00 78.38 189 PHE A CA 1
ATOM 1523 C C . PHE A 1 189 ? -22.923 -10.165 17.584 1.00 78.38 189 PHE A C 1
ATOM 1525 O O . PHE A 1 189 ? -22.813 -10.513 16.412 1.00 78.38 189 PHE A O 1
ATOM 1532 N N . SER A 1 190 ? -21.862 -9.891 18.339 1.00 81.94 190 SER A N 1
ATOM 1533 C CA . SER A 1 190 ? -20.486 -9.971 17.856 1.00 81.94 190 SER A CA 1
ATOM 1534 C C . SER A 1 190 ? -20.013 -11.424 17.757 1.00 81.94 190 SER A C 1
ATOM 1536 O O . SER A 1 190 ? -20.163 -12.190 18.706 1.00 81.94 190 SER A O 1
ATOM 1538 N N . ASP A 1 191 ? -19.383 -11.785 16.639 1.00 83.75 191 ASP A N 1
ATOM 1539 C CA . ASP A 1 191 ? -18.679 -13.063 16.489 1.00 83.75 191 ASP A CA 1
ATOM 1540 C C . ASP A 1 191 ? -17.268 -12.956 17.087 1.00 83.75 191 ASP A C 1
ATOM 1542 O O . ASP A 1 191 ? -16.310 -12.535 16.429 1.00 83.75 191 ASP A O 1
ATOM 1546 N N . HIS A 1 192 ? -17.155 -13.287 18.375 1.00 88.25 192 HIS A N 1
ATOM 1547 C CA . HIS A 1 192 ? -15.894 -13.190 19.111 1.00 88.25 192 HIS A CA 1
ATOM 1548 C C . HIS A 1 192 ? -14.825 -14.139 18.558 1.00 88.25 192 HIS A C 1
ATOM 1550 O O . HIS A 1 192 ? -13.668 -13.734 18.462 1.00 88.25 192 HIS A O 1
ATOM 1556 N N . ASP A 1 193 ? -15.186 -15.351 18.135 1.00 86.69 193 ASP A N 1
ATOM 1557 C CA . ASP A 1 193 ? -14.223 -16.356 17.667 1.00 86.69 193 ASP A CA 1
ATOM 1558 C C . ASP A 1 193 ? -13.514 -15.902 16.389 1.00 86.69 193 ASP A C 1
ATOM 1560 O O . ASP A 1 193 ? -12.283 -15.980 16.284 1.00 86.69 193 ASP A O 1
ATOM 1564 N N . SER A 1 194 ? -14.275 -15.357 15.436 1.00 83.94 194 SER A N 1
ATOM 1565 C CA . SER A 1 194 ? -13.711 -14.805 14.203 1.00 83.94 194 SER A CA 1
ATOM 1566 C C . SER A 1 194 ? -12.800 -13.611 14.476 1.00 83.94 194 SER A C 1
ATOM 1568 O O . SER A 1 194 ? -11.701 -13.540 13.920 1.00 83.94 194 SER A O 1
ATOM 1570 N N . ILE A 1 195 ? -13.206 -12.698 15.366 1.00 87.19 195 ILE A N 1
ATOM 1571 C CA . ILE A 1 195 ? -12.387 -11.535 15.738 1.00 87.19 195 ILE A CA 1
ATOM 1572 C C . ILE A 1 195 ? -11.069 -11.996 16.375 1.00 87.19 195 ILE A C 1
ATOM 1574 O O . ILE A 1 195 ? -9.993 -11.562 15.956 1.00 87.19 195 ILE A O 1
ATOM 1578 N N . LEU A 1 196 ? -11.129 -12.910 17.346 1.00 89.06 196 LEU A N 1
ATOM 1579 C CA . LEU A 1 196 ? -9.944 -13.436 18.025 1.00 89.06 196 LEU A CA 1
ATOM 1580 C C . LEU A 1 196 ? -9.006 -14.138 17.043 1.00 89.06 196 LEU A C 1
ATOM 1582 O O . LEU A 1 196 ? -7.791 -13.960 17.126 1.00 89.06 196 LEU A O 1
ATOM 1586 N N . LYS A 1 197 ? -9.545 -14.898 16.085 1.00 86.31 197 LYS A N 1
ATOM 1587 C CA . LYS A 1 197 ? -8.751 -15.560 15.044 1.00 86.31 197 LYS A CA 1
ATOM 1588 C C . LYS A 1 197 ? -8.013 -14.557 14.158 1.00 86.31 197 LYS A C 1
ATOM 1590 O O . LYS A 1 197 ? -6.831 -14.763 13.877 1.00 86.31 197 LYS A O 1
ATOM 1595 N N . ILE A 1 198 ? -8.679 -13.478 13.741 1.00 84.94 198 ILE A N 1
ATOM 1596 C CA . ILE A 1 198 ? -8.063 -12.416 12.930 1.00 84.94 198 ILE A CA 1
ATOM 1597 C C . ILE A 1 198 ? -6.900 -11.786 13.699 1.00 84.94 198 ILE A C 1
ATOM 1599 O O . ILE A 1 198 ? -5.785 -11.721 13.180 1.00 84.94 198 ILE A O 1
ATOM 1603 N N . VAL A 1 199 ? -7.128 -11.387 14.954 1.00 87.75 199 VAL A N 1
ATOM 1604 C CA . VAL A 1 199 ? -6.093 -10.713 15.749 1.00 87.75 199 VAL A CA 1
ATOM 1605 C C . VAL A 1 199 ? -4.938 -11.653 16.091 1.00 87.75 199 VAL A C 1
ATOM 1607 O O . VAL A 1 199 ? -3.792 -11.244 15.958 1.00 87.75 199 VAL A O 1
ATOM 1610 N N . LYS A 1 200 ? -5.193 -12.924 16.431 1.00 88.31 200 LYS A N 1
ATOM 1611 C CA . LYS A 1 200 ? -4.128 -13.928 16.642 1.00 88.31 200 LYS A CA 1
ATOM 1612 C C . LYS A 1 200 ? -3.277 -14.152 15.395 1.00 88.31 200 LYS A C 1
ATOM 1614 O O . LYS A 1 200 ? -2.080 -14.376 15.502 1.00 88.31 200 LYS A O 1
ATOM 1619 N N . THR A 1 201 ? -3.889 -14.090 14.214 1.00 84.56 201 THR A N 1
ATOM 1620 C CA . THR A 1 201 ? -3.162 -14.241 12.947 1.00 84.56 201 THR A CA 1
ATOM 1621 C C . THR A 1 201 ? -2.282 -13.023 12.668 1.00 84.56 201 THR A C 1
ATOM 1623 O O . THR A 1 201 ? -1.158 -13.176 12.203 1.00 84.56 201 THR A O 1
ATOM 1626 N N . ALA A 1 202 ? -2.771 -11.819 12.977 1.00 81.50 202 ALA A N 1
ATOM 1627 C CA . ALA A 1 202 ? -2.002 -10.585 12.827 1.00 81.50 202 ALA A CA 1
ATOM 1628 C C . ALA A 1 202 ? -0.912 -10.425 13.904 1.00 81.50 202 ALA A C 1
ATOM 1630 O O . ALA A 1 202 ? 0.133 -9.845 13.637 1.00 81.50 202 ALA A O 1
ATOM 1631 N N . LEU A 1 203 ? -1.144 -10.934 15.113 1.00 89.94 203 LEU A N 1
ATOM 1632 C CA . LEU A 1 203 ? -0.265 -10.807 16.274 1.00 89.94 203 LEU A CA 1
ATOM 1633 C C . LEU A 1 203 ? -0.026 -12.175 16.936 1.00 89.94 203 LEU A C 1
ATOM 1635 O O . LEU A 1 203 ? -0.499 -12.418 18.054 1.00 89.94 203 LEU A O 1
ATOM 1639 N N . PRO A 1 204 ? 0.705 -13.086 16.271 1.00 89.38 204 PRO A N 1
ATOM 1640 C CA . PRO A 1 204 ? 0.942 -14.428 16.793 1.00 89.38 204 PRO A CA 1
ATOM 1641 C C . PRO A 1 204 ? 1.664 -14.415 18.144 1.00 89.38 204 PRO A C 1
ATOM 1643 O O . PRO A 1 204 ? 1.368 -15.256 18.993 1.00 89.38 204 PRO A O 1
ATOM 1646 N N . GLU A 1 205 ? 2.537 -13.438 18.392 1.00 91.81 205 GLU A N 1
ATOM 1647 C CA . GLU A 1 205 ? 3.254 -13.270 19.660 1.00 91.81 205 GLU A CA 1
ATOM 1648 C C . GLU A 1 205 ? 2.338 -12.954 20.857 1.00 91.81 205 GLU A C 1
ATOM 1650 O O . GLU A 1 205 ? 2.724 -13.187 21.998 1.00 91.81 205 GLU A O 1
ATOM 1655 N N . TYR A 1 206 ? 1.112 -12.475 20.614 1.00 92.25 206 TYR A N 1
ATOM 1656 C CA . TYR A 1 206 ? 0.115 -12.196 21.652 1.00 92.25 206 TYR A CA 1
ATOM 1657 C C . TYR A 1 206 ? -0.942 -13.306 21.766 1.00 92.25 206 TYR A C 1
ATOM 1659 O O . TYR A 1 206 ? -1.942 -13.139 22.464 1.00 92.25 206 TYR A O 1
ATOM 1667 N N . SER A 1 207 ? -0.750 -14.457 21.110 1.00 89.19 207 SER A N 1
ATOM 1668 C CA . SER A 1 207 ? -1.759 -15.527 21.059 1.00 89.19 207 SER A CA 1
ATOM 1669 C C . SER A 1 207 ? -2.176 -16.051 22.433 1.00 89.19 207 SER A C 1
ATOM 1671 O O . SER A 1 207 ? -3.365 -16.304 22.641 1.00 89.19 207 SER A O 1
ATOM 1673 N N . GLU A 1 208 ? -1.222 -16.195 23.357 1.00 92.44 208 GLU A N 1
ATOM 1674 C CA . GLU A 1 208 ? -1.473 -16.638 24.735 1.00 92.44 208 GLU A CA 1
ATOM 1675 C C . GLU A 1 208 ? -2.286 -15.596 25.509 1.00 92.44 208 GLU A C 1
ATOM 1677 O O . GLU A 1 208 ? -3.337 -15.918 26.058 1.00 92.44 208 GLU A O 1
ATOM 1682 N N . PHE A 1 209 ? -1.880 -14.324 25.440 1.00 92.62 209 PHE A N 1
ATOM 1683 C CA . PHE A 1 209 ? -2.605 -13.211 26.056 1.00 92.62 209 PHE A CA 1
ATOM 1684 C C . PHE A 1 209 ? -4.056 -13.117 25.557 1.00 92.62 209 PHE A C 1
ATOM 1686 O O . PHE A 1 209 ? -4.984 -12.940 26.350 1.00 92.62 209 PHE A O 1
ATOM 1693 N N . ILE A 1 210 ? -4.265 -13.284 24.246 1.00 91.50 210 ILE A N 1
ATOM 1694 C CA . ILE A 1 210 ? -5.598 -13.273 23.628 1.00 91.50 210 ILE A CA 1
ATOM 1695 C C . ILE A 1 210 ? -6.426 -14.484 24.084 1.00 91.50 210 ILE A C 1
ATOM 1697 O O . ILE A 1 210 ? -7.637 -14.366 24.259 1.00 91.50 210 ILE A O 1
ATOM 1701 N N . ALA A 1 211 ? -5.806 -15.655 24.261 1.00 90.75 211 ALA A N 1
ATOM 1702 C CA . ALA A 1 211 ? -6.498 -16.844 24.754 1.00 90.75 211 ALA A CA 1
ATOM 1703 C C . ALA A 1 211 ? -6.939 -16.699 26.218 1.00 90.75 211 ALA A C 1
ATOM 1705 O O . ALA A 1 211 ? -8.026 -17.152 26.563 1.00 90.75 211 ALA A O 1
ATOM 1706 N N . GLU A 1 212 ? -6.124 -16.053 27.049 1.00 92.50 212 GLU A N 1
ATOM 1707 C CA . GLU A 1 212 ? -6.411 -15.851 28.470 1.00 92.50 212 GLU A CA 1
ATOM 1708 C C . GLU A 1 212 ? -7.476 -14.769 28.711 1.00 92.50 212 GLU A C 1
ATOM 1710 O O . GLU A 1 212 ? -8.384 -14.963 29.516 1.00 92.50 212 GLU A O 1
ATOM 1715 N N . HIS A 1 213 ? -7.398 -13.639 28.001 1.00 90.19 213 HIS A N 1
ATOM 1716 C CA . HIS A 1 213 ? -8.215 -12.454 28.302 1.00 90.19 213 HIS A CA 1
ATOM 1717 C C . HIS A 1 213 ? -9.382 -12.216 27.323 1.00 90.19 213 HIS A C 1
ATOM 1719 O O . HIS A 1 213 ? -10.246 -11.369 27.573 1.00 90.19 213 HIS A O 1
ATOM 1725 N N . GLY A 1 214 ? -9.437 -12.960 26.215 1.00 89.56 214 GLY A N 1
ATOM 1726 C CA . GLY A 1 214 ? -10.542 -12.927 25.259 1.00 89.56 214 GLY A CA 1
ATOM 1727 C C . GLY A 1 214 ? -10.710 -11.591 24.524 1.00 89.56 214 GLY A C 1
ATOM 1728 O O . GLY A 1 214 ? -9.768 -10.831 24.318 1.00 89.56 214 GLY A O 1
ATOM 1729 N N . VAL A 1 215 ? -11.938 -11.306 24.078 1.00 87.88 215 VAL A N 1
ATOM 1730 C CA . VAL A 1 215 ? -12.230 -10.171 23.178 1.00 87.88 215 VAL A CA 1
ATOM 1731 C C . VAL A 1 215 ? -12.126 -8.800 23.864 1.00 87.88 215 VAL A C 1
ATOM 1733 O O . VAL A 1 215 ? -11.886 -7.786 23.209 1.00 87.88 215 VAL A O 1
ATOM 1736 N N . ASN A 1 216 ? -12.286 -8.756 25.190 1.00 87.12 216 ASN A N 1
ATOM 1737 C CA . ASN A 1 216 ? -12.290 -7.511 25.962 1.00 87.12 216 ASN A CA 1
ATOM 1738 C C . ASN A 1 216 ? -10.892 -6.878 26.059 1.00 87.12 216 ASN A C 1
ATOM 1740 O O . ASN A 1 216 ? -10.783 -5.663 26.209 1.00 87.12 216 ASN A O 1
ATOM 1744 N N . SER A 1 217 ? -9.822 -7.669 25.928 1.00 88.88 217 SER A N 1
ATOM 1745 C CA . SER A 1 217 ? -8.444 -7.173 26.003 1.00 88.88 217 SER A CA 1
ATOM 1746 C C . SER A 1 217 ? -7.882 -6.679 24.672 1.00 88.88 217 SER A C 1
ATOM 1748 O O . SER A 1 217 ? -6.813 -6.070 24.650 1.00 88.88 217 SER A O 1
ATOM 1750 N N . LEU A 1 218 ? -8.594 -6.890 23.560 1.00 90.00 218 LEU A N 1
ATOM 1751 C CA . LEU A 1 218 ? -8.090 -6.568 22.223 1.00 90.00 218 LEU A CA 1
ATOM 1752 C C . LEU A 1 218 ? -7.774 -5.081 22.040 1.00 90.00 218 LEU A C 1
ATOM 1754 O O . LEU A 1 218 ? -6.877 -4.741 21.273 1.00 90.00 218 LEU A O 1
ATOM 1758 N N . HIS A 1 219 ? -8.451 -4.198 22.778 1.00 94.06 219 HIS A N 1
ATOM 1759 C CA . HIS A 1 219 ? -8.146 -2.768 22.775 1.00 94.06 219 HIS A CA 1
ATOM 1760 C C . HIS A 1 219 ? -6.670 -2.483 23.104 1.00 94.06 219 HIS A C 1
ATOM 1762 O O . HIS A 1 219 ? -6.044 -1.649 22.452 1.00 94.06 219 HIS A O 1
ATOM 1768 N N . TYR A 1 220 ? -6.093 -3.215 24.061 1.00 94.00 220 TYR A N 1
ATOM 1769 C CA . TYR A 1 220 ? -4.706 -3.030 24.497 1.00 94.00 220 TYR A CA 1
ATOM 1770 C C . TYR A 1 220 ? -3.678 -3.464 23.444 1.00 94.00 220 TYR A C 1
ATOM 1772 O O . TYR A 1 220 ? -2.502 -3.135 23.561 1.00 94.00 220 TYR A O 1
ATOM 1780 N N . LEU A 1 221 ? -4.111 -4.179 22.402 1.00 94.38 221 LEU A N 1
ATOM 1781 C CA . LEU A 1 221 ? -3.253 -4.619 21.305 1.00 94.38 221 LEU A CA 1
ATOM 1782 C C . LEU A 1 221 ? -3.222 -3.626 20.136 1.00 94.38 221 LEU A C 1
ATOM 1784 O O . LEU A 1 221 ? -2.407 -3.794 19.231 1.00 94.38 221 LEU A O 1
ATOM 1788 N N . LEU A 1 222 ? -4.063 -2.584 20.141 1.00 93.88 222 LEU A N 1
ATOM 1789 C CA . LEU A 1 222 ? -4.121 -1.606 19.048 1.00 93.88 222 LEU A CA 1
ATOM 1790 C C . LEU A 1 222 ? -2.767 -0.926 18.803 1.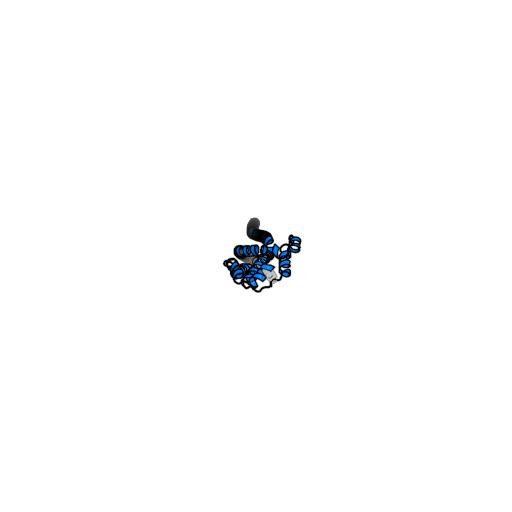00 93.88 222 LEU A C 1
ATOM 1792 O O . LEU A 1 222 ? -2.369 -0.795 17.649 1.00 93.88 222 LEU A O 1
ATOM 1796 N N . ASP A 1 223 ? -2.037 -0.570 19.863 1.00 94.50 223 ASP A N 1
ATOM 1797 C CA . ASP A 1 223 ? -0.706 0.052 19.754 1.00 94.50 223 ASP A CA 1
ATOM 1798 C C . ASP A 1 223 ? 0.330 -0.901 19.144 1.00 94.50 223 ASP A C 1
ATOM 1800 O O . ASP A 1 223 ? 1.185 -0.495 18.350 1.00 94.50 223 ASP A O 1
ATOM 1804 N N . ALA A 1 224 ? 0.241 -2.192 19.478 1.00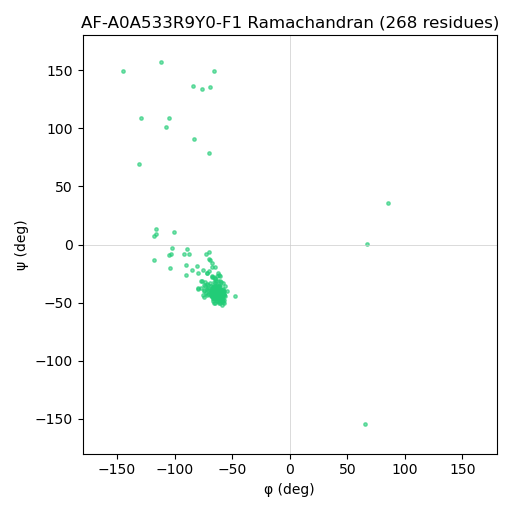 94.25 224 ALA A N 1
ATOM 1805 C CA . ALA A 1 224 ? 1.122 -3.211 18.920 1.00 94.25 224 ALA A CA 1
ATOM 1806 C C . ALA A 1 224 ? 0.874 -3.389 17.414 1.00 94.25 224 ALA A C 1
ATOM 1808 O O . ALA A 1 224 ? 1.830 -3.431 16.637 1.00 94.25 224 ALA A O 1
ATOM 1809 N N . ILE A 1 225 ? -0.394 -3.422 16.985 1.00 93.31 225 ILE A N 1
ATOM 1810 C CA . ILE A 1 225 ? -0.753 -3.486 15.559 1.00 93.31 225 ILE A CA 1
ATOM 1811 C C . ILE A 1 225 ? -0.298 -2.218 14.827 1.00 93.31 225 ILE A C 1
ATOM 1813 O O . ILE A 1 225 ? 0.289 -2.315 13.751 1.00 93.31 225 ILE A O 1
ATOM 1817 N N . GLU A 1 226 ? -0.516 -1.039 15.412 1.00 94.75 226 GLU A N 1
ATOM 1818 C CA . GLU A 1 226 ? -0.100 0.248 14.842 1.00 94.75 226 GLU A CA 1
ATOM 1819 C C . GLU A 1 226 ? 1.422 0.300 14.627 1.00 94.75 226 GLU A C 1
ATOM 1821 O O . GLU A 1 226 ? 1.896 0.671 13.554 1.00 94.75 226 GLU A O 1
ATOM 1826 N N . THR A 1 227 ? 2.193 -0.188 15.601 1.00 96.25 227 THR A N 1
ATOM 1827 C CA . THR A 1 227 ? 3.658 -0.291 15.506 1.00 96.25 227 THR A CA 1
ATOM 1828 C C . THR A 1 227 ? 4.096 -1.225 14.376 1.00 96.25 227 THR A C 1
ATOM 1830 O O . THR A 1 227 ? 5.033 -0.917 13.633 1.00 96.25 227 THR A O 1
ATOM 1833 N N . LYS A 1 228 ? 3.425 -2.371 14.217 1.00 94.31 228 LYS A N 1
ATOM 1834 C CA . LYS A 1 228 ? 3.711 -3.328 13.136 1.00 94.31 228 LYS A CA 1
ATOM 1835 C C . LYS A 1 228 ? 3.376 -2.750 11.765 1.00 94.31 228 LYS A C 1
ATOM 1837 O O . LYS A 1 228 ? 4.186 -2.877 10.848 1.00 94.31 228 LYS A O 1
ATOM 1842 N N . LEU A 1 229 ? 2.238 -2.068 11.650 1.00 94.31 229 LEU A N 1
ATOM 1843 C CA . LEU A 1 229 ? 1.824 -1.371 10.437 1.00 94.31 229 LEU A CA 1
ATOM 1844 C C . LEU A 1 229 ? 2.831 -0.281 10.048 1.00 94.31 229 LEU A C 1
ATOM 1846 O O . LEU A 1 229 ? 3.267 -0.238 8.902 1.00 94.31 229 LEU A O 1
ATOM 1850 N N . LEU A 1 230 ? 3.256 0.552 11.001 1.00 95.81 230 LEU A N 1
ATOM 1851 C CA . LEU A 1 230 ? 4.269 1.586 10.770 1.00 95.81 230 LEU A CA 1
ATOM 1852 C C . LEU A 1 230 ? 5.594 1.000 10.290 1.00 95.81 230 LEU A C 1
ATOM 1854 O O . LEU A 1 230 ? 6.200 1.520 9.352 1.00 95.81 230 LEU A O 1
ATOM 1858 N N . LYS A 1 231 ? 6.045 -0.090 10.914 1.00 95.06 231 LYS A N 1
ATOM 1859 C CA . LYS A 1 231 ? 7.274 -0.773 10.507 1.00 95.06 231 LYS A CA 1
ATOM 1860 C C . LYS A 1 231 ? 7.173 -1.290 9.073 1.00 95.06 231 LYS A C 1
ATOM 1862 O O . LYS A 1 231 ? 8.117 -1.132 8.308 1.00 95.06 231 LYS A O 1
ATOM 1867 N N . GLU A 1 232 ? 6.038 -1.874 8.706 1.00 93.25 232 GLU A N 1
ATOM 1868 C CA . GLU A 1 232 ? 5.808 -2.372 7.351 1.00 93.25 232 GLU A CA 1
ATOM 1869 C C . GLU A 1 232 ? 5.757 -1.237 6.319 1.00 93.25 232 GLU A C 1
ATOM 1871 O O . GLU A 1 232 ? 6.401 -1.323 5.275 1.00 93.25 232 GLU A O 1
ATOM 1876 N N . ILE A 1 233 ? 5.090 -0.124 6.640 1.00 93.06 233 ILE A N 1
ATOM 1877 C CA . ILE A 1 233 ? 5.094 1.090 5.811 1.00 93.06 233 ILE A CA 1
ATOM 1878 C C . ILE A 1 233 ? 6.529 1.597 5.589 1.00 93.06 233 ILE A C 1
ATOM 1880 O O . ILE A 1 233 ? 6.902 1.943 4.468 1.00 93.06 233 ILE A O 1
ATOM 1884 N N . GLN A 1 234 ? 7.362 1.616 6.634 1.00 92.75 234 GLN A N 1
ATOM 1885 C CA . GLN A 1 234 ? 8.769 2.015 6.514 1.00 92.75 234 GLN A CA 1
ATOM 1886 C C . GLN A 1 234 ? 9.572 1.072 5.612 1.00 92.75 234 GLN A C 1
ATOM 1888 O O . GLN A 1 234 ? 10.445 1.541 4.882 1.00 92.75 234 GLN A O 1
ATOM 1893 N N . THR A 1 235 ? 9.296 -0.233 5.647 1.00 91.12 235 THR A N 1
ATOM 1894 C CA . THR A 1 235 ? 9.906 -1.210 4.732 1.00 91.12 235 THR A CA 1
ATOM 1895 C C . THR A 1 235 ? 9.510 -0.910 3.288 1.00 91.12 235 THR A C 1
ATOM 1897 O O . THR A 1 235 ? 10.383 -0.754 2.438 1.00 91.12 235 THR A O 1
ATOM 1900 N N . MET A 1 236 ? 8.216 -0.705 3.025 1.00 88.00 236 MET A N 1
ATOM 1901 C CA . MET A 1 236 ? 7.708 -0.376 1.688 1.00 8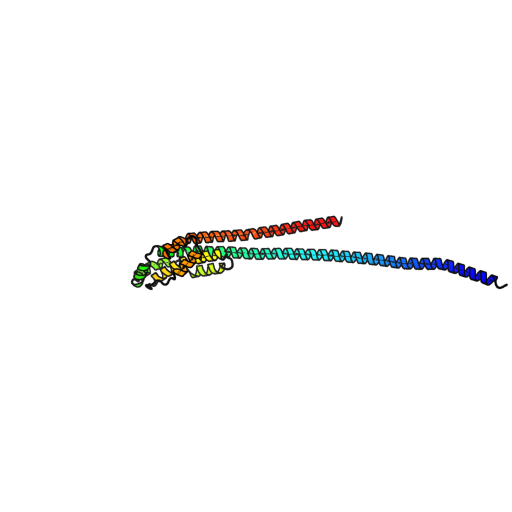8.00 236 MET A CA 1
ATOM 1902 C C . MET A 1 236 ? 8.356 0.883 1.090 1.00 88.00 236 MET A C 1
ATOM 1904 O O . MET A 1 236 ? 8.651 0.917 -0.106 1.00 88.00 236 MET A O 1
ATOM 1908 N N . LEU A 1 237 ? 8.584 1.915 1.911 1.00 86.44 237 LEU A N 1
ATOM 1909 C CA . LEU A 1 237 ? 9.251 3.152 1.487 1.00 86.44 237 LEU A CA 1
ATOM 1910 C C . LEU A 1 237 ? 10.742 2.953 1.178 1.00 86.44 237 LEU A C 1
ATOM 1912 O O . LEU A 1 237 ? 11.278 3.622 0.298 1.00 86.44 237 LEU A O 1
ATOM 1916 N N . LYS A 1 238 ? 11.423 2.046 1.887 1.00 83.38 238 LYS A N 1
ATOM 1917 C CA . LYS A 1 238 ? 12.842 1.744 1.645 1.00 83.38 238 LYS A CA 1
ATOM 1918 C C . LYS A 1 238 ? 13.041 0.910 0.383 1.00 83.38 238 LYS A C 1
ATOM 1920 O O . LYS A 1 238 ? 13.897 1.252 -0.430 1.00 83.38 238 LYS A O 1
ATOM 1925 N N . ASP A 1 239 ? 12.225 -0.124 0.194 1.00 70.69 239 ASP A N 1
ATOM 1926 C CA . ASP A 1 239 ? 12.368 -1.065 -0.923 1.00 70.69 239 ASP A CA 1
ATOM 1927 C C . ASP A 1 239 ? 12.098 -0.410 -2.284 1.00 70.69 239 ASP A C 1
ATOM 1929 O O . ASP A 1 239 ? 12.674 -0.796 -3.295 1.00 70.69 239 ASP A O 1
ATOM 1933 N N . THR A 1 240 ? 11.272 0.636 -2.322 1.00 63.34 240 THR A N 1
ATOM 1934 C CA . THR A 1 240 ? 10.950 1.355 -3.564 1.00 63.34 240 THR A CA 1
ATOM 1935 C C . THR A 1 240 ? 11.877 2.529 -3.876 1.00 63.34 240 THR A C 1
ATOM 1937 O O . THR A 1 240 ? 11.959 2.948 -5.032 1.00 63.34 240 THR A O 1
ATOM 1940 N N . GLY A 1 241 ? 12.628 3.028 -2.887 1.00 55.25 241 GLY A N 1
ATOM 1941 C CA . GLY A 1 241 ? 13.630 4.082 -3.074 1.00 55.25 241 GLY A CA 1
ATOM 1942 C C . GLY A 1 241 ? 14.920 3.605 -3.758 1.00 55.25 241 GLY A C 1
ATOM 1943 O O . GLY A 1 241 ? 15.485 4.346 -4.561 1.00 55.25 241 GLY A O 1
ATOM 1944 N N . SER A 1 242 ? 15.356 2.364 -3.500 1.00 54.53 242 SER A N 1
ATOM 1945 C CA . SER A 1 242 ? 16.584 1.781 -4.088 1.00 54.53 242 SER A CA 1
ATOM 1946 C C . SER A 1 242 ? 16.497 1.636 -5.613 1.00 54.53 242 SER A C 1
ATOM 1948 O O . SER A 1 242 ? 17.447 1.895 -6.347 1.00 54.53 242 SER A O 1
ATOM 1950 N N . ASP A 1 243 ? 15.306 1.316 -6.111 1.00 59.09 243 ASP A N 1
ATOM 1951 C CA . ASP A 1 243 ? 15.055 0.976 -7.509 1.00 59.09 243 ASP A CA 1
ATOM 1952 C C . ASP A 1 243 ? 15.307 2.123 -8.506 1.00 59.09 243 ASP A C 1
ATOM 1954 O O . ASP A 1 243 ? 15.623 1.880 -9.675 1.00 59.09 243 ASP A O 1
ATOM 1958 N N . ALA A 1 244 ? 15.141 3.378 -8.082 1.00 62.22 244 ALA A N 1
ATOM 1959 C CA . ALA A 1 244 ? 15.407 4.545 -8.925 1.00 62.22 244 ALA A CA 1
ATOM 1960 C C . ALA A 1 244 ? 16.913 4.834 -9.038 1.00 62.22 244 ALA A C 1
ATOM 1962 O O . ALA A 1 244 ? 17.395 5.198 -10.117 1.00 62.22 244 ALA A O 1
ATOM 1963 N N . GLU A 1 245 ? 17.661 4.635 -7.950 1.00 65.44 245 GLU A N 1
ATOM 1964 C CA . GLU A 1 245 ? 19.122 4.725 -7.952 1.00 65.44 245 GLU A CA 1
ATOM 1965 C C . GLU A 1 245 ? 19.744 3.594 -8.771 1.00 65.44 245 GLU A C 1
ATOM 1967 O O . GLU A 1 245 ? 20.645 3.852 -9.571 1.00 65.44 245 GLU A O 1
ATOM 1972 N N . ASP A 1 246 ? 19.207 2.378 -8.672 1.00 62.25 246 ASP A N 1
ATOM 1973 C CA . ASP A 1 246 ? 19.678 1.222 -9.438 1.00 62.25 246 ASP A CA 1
ATOM 1974 C C . ASP A 1 246 ? 19.451 1.388 -10.947 1.00 62.25 246 ASP A C 1
ATOM 1976 O O . ASP A 1 246 ? 20.331 1.058 -11.745 1.00 62.25 246 ASP A O 1
ATOM 1980 N N . ILE A 1 247 ? 18.332 1.990 -11.369 1.00 64.94 247 ILE A N 1
ATOM 1981 C CA . ILE A 1 247 ? 18.118 2.339 -12.784 1.00 64.94 247 ILE A CA 1
ATOM 1982 C C . ILE A 1 247 ? 19.066 3.443 -13.237 1.00 64.94 247 ILE A C 1
ATOM 1984 O O . ILE A 1 247 ? 19.621 3.356 -14.333 1.00 64.94 247 ILE A O 1
ATOM 1988 N N . LYS A 1 248 ? 19.265 4.484 -12.424 1.00 69.38 248 LYS A N 1
ATOM 1989 C CA . LYS A 1 248 ? 20.209 5.558 -12.755 1.00 69.38 248 LYS A CA 1
ATOM 1990 C C . LYS A 1 248 ? 2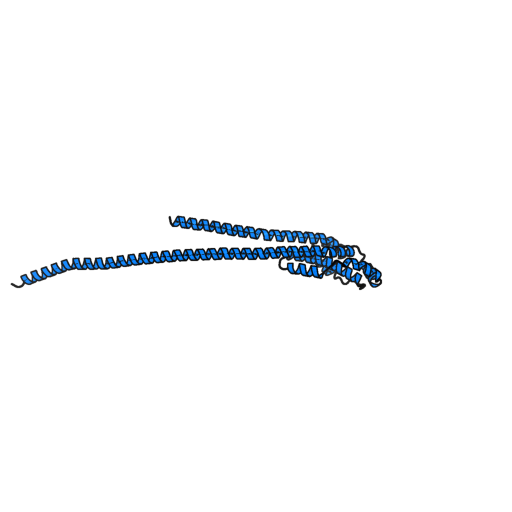1.626 5.003 -12.902 1.00 69.38 248 LYS A C 1
ATOM 1992 O O . LYS A 1 248 ? 22.340 5.373 -13.830 1.00 69.38 248 LYS A O 1
ATOM 1997 N N . ARG A 1 249 ? 22.006 4.068 -12.035 1.00 68.62 249 ARG A N 1
ATOM 1998 C CA . ARG A 1 249 ? 23.281 3.356 -12.091 1.00 68.62 249 ARG A CA 1
ATOM 1999 C C . ARG A 1 249 ? 23.377 2.458 -13.321 1.00 68.62 249 ARG A C 1
ATOM 2001 O O . ARG A 1 249 ? 24.402 2.471 -13.994 1.00 68.62 249 ARG A O 1
ATOM 2008 N N . ALA A 1 250 ? 22.308 1.740 -13.664 1.00 65.56 250 ALA A N 1
ATOM 2009 C CA . ALA A 1 250 ? 22.240 0.965 -14.897 1.00 65.56 250 ALA A CA 1
ATOM 2010 C C . ALA A 1 250 ? 22.406 1.864 -16.129 1.00 65.56 250 ALA A C 1
ATOM 2012 O O . ALA A 1 250 ? 23.182 1.514 -17.009 1.00 65.56 250 ALA A O 1
ATOM 2013 N N . ALA A 1 251 ? 21.758 3.035 -16.162 1.00 71.12 251 ALA A N 1
ATOM 2014 C CA . ALA A 1 251 ? 21.894 4.027 -17.229 1.00 71.12 251 ALA A CA 1
ATOM 2015 C C . ALA A 1 251 ? 23.333 4.554 -17.359 1.00 71.12 251 ALA A C 1
ATOM 2017 O O . ALA A 1 251 ? 23.842 4.647 -18.471 1.00 71.12 251 ALA A O 1
ATOM 2018 N N . GLN A 1 252 ? 24.009 4.817 -16.236 1.00 77.31 252 GLN A N 1
ATOM 2019 C CA . GLN A 1 252 ? 25.416 5.232 -16.215 1.00 77.31 252 GLN A CA 1
ATOM 2020 C C . GLN A 1 252 ? 26.360 4.139 -16.730 1.00 77.31 252 GLN A C 1
ATOM 2022 O O . GLN A 1 252 ? 27.216 4.418 -17.559 1.00 77.31 252 GLN A O 1
ATOM 2027 N N . ILE A 1 253 ? 26.194 2.885 -16.294 1.00 72.56 253 ILE A N 1
ATOM 2028 C CA . ILE A 1 253 ? 26.998 1.748 -16.791 1.00 72.56 253 ILE A CA 1
ATOM 2029 C C . ILE A 1 253 ? 26.859 1.624 -18.310 1.00 72.56 253 ILE A C 1
ATOM 2031 O O . ILE A 1 253 ? 27.826 1.411 -19.040 1.00 72.56 253 ILE A O 1
ATOM 2035 N N . LEU A 1 254 ? 25.627 1.770 -18.772 1.00 68.94 254 LEU A N 1
ATOM 2036 C CA . LEU A 1 254 ? 25.224 1.711 -20.161 1.00 68.94 254 LEU A CA 1
ATOM 2037 C C . LEU A 1 254 ? 25.826 2.856 -21.004 1.00 68.94 254 LEU A C 1
ATOM 2039 O O . LEU A 1 254 ? 26.238 2.604 -22.135 1.00 68.94 254 LEU A O 1
ATOM 2043 N N . GLU A 1 255 ? 25.920 4.071 -20.462 1.00 75.81 255 GLU A N 1
ATOM 2044 C CA . GLU A 1 255 ? 26.594 5.223 -21.087 1.00 75.81 255 GLU A CA 1
ATOM 2045 C C . GLU A 1 255 ? 28.120 5.025 -21.157 1.00 75.81 255 GLU A C 1
ATOM 2047 O O . GLU A 1 255 ? 28.744 5.254 -22.192 1.00 75.81 255 GLU A O 1
ATOM 2052 N N . GLU A 1 256 ? 28.735 4.539 -20.078 1.00 73.62 256 GLU A N 1
ATOM 2053 C CA . GLU A 1 256 ? 30.181 4.286 -20.033 1.00 73.62 256 GLU A CA 1
ATOM 2054 C C . GLU A 1 256 ? 30.601 3.146 -20.973 1.00 73.62 256 GLU A C 1
ATOM 2056 O O . GLU A 1 256 ? 31.642 3.218 -21.624 1.00 73.62 256 GLU A O 1
ATOM 2061 N N . THR A 1 257 ? 29.763 2.118 -21.123 1.00 68.19 257 THR A N 1
ATOM 2062 C CA . THR A 1 257 ? 30.008 1.025 -22.080 1.00 68.19 257 THR A CA 1
ATOM 2063 C C . THR A 1 257 ? 30.009 1.536 -23.527 1.00 68.19 257 THR A C 1
ATOM 2065 O O . THR A 1 257 ? 30.793 1.076 -24.352 1.00 68.19 257 THR A O 1
ATOM 2068 N N . GLU A 1 258 ? 29.173 2.524 -23.839 1.00 67.44 258 GLU A N 1
ATOM 2069 C CA . GLU A 1 258 ? 29.057 3.130 -25.169 1.00 67.44 258 GLU A CA 1
ATOM 2070 C C . GLU A 1 258 ? 30.236 4.054 -25.503 1.00 67.44 258 GLU A C 1
ATOM 2072 O O . GLU A 1 258 ? 30.796 3.994 -26.603 1.00 67.44 258 GLU A O 1
ATOM 2077 N N . LYS A 1 259 ? 30.710 4.826 -24.519 1.00 74.62 259 LYS A N 1
ATOM 2078 C CA . LYS A 1 259 ? 31.980 5.564 -24.627 1.00 74.62 259 LYS A CA 1
ATOM 2079 C C . LYS A 1 259 ? 33.154 4.619 -24.892 1.00 74.62 259 LYS A C 1
ATOM 2081 O O . LYS A 1 259 ? 34.004 4.918 -25.722 1.00 74.62 259 LYS A O 1
ATOM 2086 N N . LEU A 1 260 ? 33.193 3.460 -24.235 1.00 68.38 260 LEU A N 1
ATOM 2087 C CA . LEU A 1 260 ? 34.253 2.471 -24.455 1.00 68.38 260 LEU A CA 1
ATOM 2088 C C . LEU A 1 260 ? 34.186 1.827 -25.848 1.00 68.38 260 LEU A C 1
ATOM 2090 O O . LEU A 1 260 ? 35.228 1.651 -26.477 1.00 68.38 260 LEU A O 1
ATOM 2094 N N . MET A 1 261 ? 32.991 1.501 -26.350 1.00 60.69 261 MET A N 1
ATOM 2095 C CA . MET A 1 261 ? 32.825 0.922 -27.692 1.00 60.69 261 MET A CA 1
ATOM 2096 C C . MET A 1 261 ? 33.199 1.917 -28.799 1.00 60.69 261 MET A C 1
ATOM 2098 O O . MET A 1 261 ? 33.963 1.559 -29.693 1.00 60.69 261 MET A O 1
ATOM 2102 N N . SER A 1 262 ? 32.765 3.176 -28.690 1.00 67.06 262 SER A N 1
ATOM 2103 C CA . SER A 1 262 ? 33.108 4.229 -29.663 1.00 67.06 262 SER A CA 1
ATOM 2104 C C . SER A 1 262 ? 34.606 4.567 -29.694 1.00 67.06 262 SER A C 1
ATOM 2106 O O . SER A 1 262 ? 35.167 4.805 -30.764 1.00 67.06 262 SER A O 1
ATOM 2108 N N . VAL A 1 263 ? 35.292 4.531 -28.546 1.00 73.12 263 VAL A N 1
ATOM 2109 C CA . VAL A 1 263 ? 36.760 4.680 -28.480 1.00 73.12 263 VAL A CA 1
ATOM 2110 C C . VAL A 1 263 ? 37.474 3.506 -29.157 1.00 73.12 263 VAL A C 1
ATOM 2112 O O . VAL A 1 263 ? 38.488 3.700 -29.827 1.00 73.12 263 VAL A O 1
ATOM 2115 N N . ASN A 1 264 ? 36.950 2.288 -29.017 1.00 58.00 264 ASN A N 1
ATOM 2116 C CA . ASN A 1 264 ? 37.551 1.097 -29.612 1.00 58.00 264 ASN A CA 1
ATOM 2117 C C . ASN A 1 264 ? 37.402 1.070 -31.145 1.00 58.00 264 ASN A C 1
ATOM 2119 O O . ASN A 1 264 ? 38.318 0.645 -31.844 1.00 58.00 264 ASN A O 1
ATOM 2123 N N . GLU A 1 265 ? 36.289 1.582 -31.677 1.00 54.72 265 GLU A N 1
ATOM 2124 C CA . GLU A 1 265 ? 36.104 1.780 -33.121 1.00 54.72 265 GLU A CA 1
ATOM 2125 C C . GLU A 1 265 ? 37.064 2.827 -33.695 1.00 54.72 265 GLU A C 1
ATOM 2127 O O . GLU A 1 265 ? 37.669 2.593 -34.739 1.00 54.72 265 GLU A O 1
ATOM 2132 N N . GLN A 1 266 ? 37.292 3.937 -32.986 1.00 65.00 266 GLN A N 1
ATOM 2133 C CA . GLN A 1 266 ? 38.270 4.951 -33.404 1.00 65.00 266 GLN A CA 1
ATOM 2134 C C . GLN A 1 266 ? 39.712 4.420 -33.417 1.00 65.00 266 GLN A C 1
ATOM 2136 O O . GLN A 1 266 ? 40.509 4.851 -34.245 1.00 65.00 266 GLN A O 1
ATOM 2141 N N . MET A 1 267 ? 40.050 3.473 -32.534 1.00 54.06 267 MET A N 1
ATOM 2142 C CA . MET A 1 267 ? 41.360 2.807 -32.539 1.00 54.06 267 MET A CA 1
ATOM 2143 C C . MET A 1 267 ? 41.522 1.770 -33.659 1.00 54.06 267 MET A C 1
ATOM 2145 O O . MET A 1 267 ? 42.653 1.451 -34.008 1.00 54.06 267 MET A O 1
ATOM 2149 N N . LEU A 1 268 ? 40.430 1.241 -34.218 1.00 48.41 268 LEU A N 1
ATOM 2150 C CA . LEU A 1 268 ? 40.463 0.305 -35.351 1.00 48.41 268 LEU A CA 1
ATOM 2151 C C . LEU A 1 268 ? 40.528 1.015 -36.714 1.00 48.41 268 LEU A C 1
ATOM 2153 O O . LEU A 1 268 ? 40.946 0.400 -37.694 1.00 48.41 268 LEU A O 1
ATOM 2157 N N . GLU A 1 269 ? 40.114 2.284 -36.789 1.00 49.56 269 GLU A N 1
ATOM 2158 C CA . GLU A 1 269 ? 40.200 3.114 -38.002 1.00 49.56 269 GLU A CA 1
ATOM 2159 C C . GLU A 1 269 ? 41.533 3.896 -38.134 1.00 49.56 269 GLU A C 1
ATOM 2161 O O . GLU A 1 269 ? 41.737 4.554 -39.158 1.00 49.56 269 GLU A O 1
ATOM 2166 N N . ALA A 1 270 ? 42.435 3.818 -37.143 1.00 46.16 270 ALA A N 1
ATOM 2167 C CA . ALA A 1 270 ? 43.765 4.453 -37.124 1.00 46.16 270 ALA A CA 1
ATOM 2168 C C . ALA A 1 270 ? 44.898 3.474 -37.481 1.00 46.16 270 ALA A C 1
ATOM 2170 O O . ALA A 1 270 ? 45.835 3.904 -38.196 1.00 46.16 270 ALA A O 1
#

Sequence (270 aa):
MEWIASLSTTGLFAFALWLLRGVIKTRLINAVRHEYEKDIEQLKTTLRMSEEVFKTDLKEKEKQIEALRSGALSAIMTRRNTLYARQLQAIEDIWGAVVSLSYGKSISATMAILKYEEAVKEAANSERFRKTFEWLSVNYDANQVYNQANRARPFVSELAWAYFSAYQTIIAHGVLRLKTLQIGVGKEFSDHDSILKIVKTALPEYSEFIAEHGVNSLHYLLDAIETKLLKEIQTMLKDTGSDAEDIKRAAQILEETEKLMSVNEQMLEA

Radius of gyration: 47.03 Å; Cα contacts (8 Å, |Δi|>4): 160; chains: 1; bounding box: 96×33×148 Å

Secondary structure (DSSP, 8-state):
--HHHHHHHHHHHHHHHHHHHHHHHHHHHHHHHHHHHHHHHHHHHHHHHHHHHHHHHHHHHHHHHHHHHHHHHHHHHHHHHHHHHHHHHHHHHHHHHHHHTHHHHHHHHHHHHS-HHHHHHHHHH-HHHHHTTGGGGTT--HHHHHHHHHHHGGGS-HHHHHHHHHHHHHHHHHHHHHHHHHHT-SS----HHHHHHHHHHH-GGGHHHHHHHGGGGGGGGHHHHHHHHHHHHHHHHHHHHHHHHHHHHHHHHHHHHHHHHHHHHHHH--

pLDDT: mean 84.46, std 10.58, range [46.16, 96.25]

Mean predicted aligned error: 13.25 Å

Foldseek 3Di:
DCVVVVVVVVVVVVVVVVVVVVVVVVVVVVVVVVVVVVVVVVVVVVVVVVVVVVVVVVVVVVVVVVVVVVVVLVVVLVVLVVLVVLLVLLLVLLVVLVVLCVLLLVLLVVQLPDPLLVLLQVLLPDLPSLVVLPVSCPSHDPVSSVVSNVSSVVNADPLLVLLSVLLVLLSVQSVQSSVSSNVSVSDDDDPQVVNLVSNCVNCVVCNVVCVVSGSSCVSVCNVVSVVSSVVRSVVSNVVSVVVSVVSVVVVVVVVVVVVVVVVVVVVVVD

Nearest PDB structures (foldseek):
  3ja6-assembly1_I  TM=3.264E-01  e=3.949E+00  Escherichia coli
  3g67-assembly1_B  TM=3.052E-01  e=5.324E+00  Thermotoga maritima
  5nnv-assembly4_D  TM=2.287E-01  e=7.546E+00  Bacillus subtilis subsp. subtilis str. 168
  7n6g-assembly1_3X  TM=1.983E-01  e=3.757E+00  Chlamydomonas reinhardtii